Protein AF-A0A957EYG2-F1 (afdb_monomer)

Sequence (199 aa):
VKDREVPAIDDELAKLNGRFETLDELREGIRKDLYEQAEQQAADDLSEAFVDDLLEDATMIYPPAAVELEISEMFNNLKQQVSTSGWDFNDFLRLQGQTEDDVRENFRESADKRLKRRLVMRQMILDEKITVAQEDIDAAVEQRIARFGDNEDIKRGMREYFTRGQGFEMLSGQILSDKINERVRAIVTGAAPDLAELV

Solvent-accessible surface area (backbone atoms only — not comparable to full-atom values): 11357 Å² total; per-residue (Å²): 135,84,80,84,80,75,76,66,98,42,40,70,55,20,40,73,76,70,82,26,77,33,43,65,53,36,51,50,50,51,51,48,56,52,47,54,50,51,53,48,50,53,44,51,54,48,39,50,51,52,52,50,54,50,59,73,73,53,89,80,88,78,63,73,66,61,40,54,52,39,26,50,52,55,51,50,50,51,46,50,54,38,44,75,73,74,40,58,58,69,60,52,30,58,75,71,72,46,51,74,66,56,55,43,57,70,31,45,65,59,21,46,53,52,50,51,51,53,50,52,54,53,50,47,34,60,77,70,63,66,76,82,50,70,67,59,52,51,52,54,47,52,63,58,42,62,75,62,64,88,48,60,70,60,39,51,55,50,48,55,37,47,74,37,71,70,42,23,56,54,49,50,53,48,53,49,52,51,52,49,51,52,49,46,36,24,50,77,70,70,69,48,76,57,77,81,76,75,111

Mean predicted aligned error: 8.44 Å

pLDDT: mean 87.77, std 8.28, range [47.56, 96.31]

Foldseek 3Di:
DDDPDDDDLWQVVQPPVPPGRTSVRVVVVVVVVVVVVVVVVVLVVLLVVVLVVLLVPDDDDDDPVQLVVLLVVVLVVVCVVCVVVVHHVVVVCVVVVHDSVRSSVVCSVVSVVVSSSVVSLVVLCVVLVPADDVVNLVVLLCVVLVVVPPPVVVSVVSNVQCVDDPNVVVSRVVSSVVVSSVQSSCVSVVNHDDSVVVD

Nearest PDB structures (foldseek):
  1zxj-assembly2_B  TM=7.390E-01  e=5.111E-01  Mycoplasmoides pneumoniae

Radius of gyration: 23.56 Å; Cα contacts (8 Å, |Δi|>4): 118; chains: 1; bounding box: 51×57×56 Å

Secondary structure (DSSP, 8-state):
-----PPPSSHHHHGGGSS-SSHHHHHHHHHHHHHHHHHHHHHHHHHHHHHHHHHHH------HHHHHHHHHHHHHHHHHHHHHTT--HHHHHHHHT--HHHHHHHHHHHHHHHHHHHHHHHHHHHHTT----HHHHHHHHHHHHGGGTT-HHHHHHHHHHHHSHHHHHHHHHHHHHHHHHHHHHHHHTT-PPPGGG--

Structure (mmCIF, N/CA/C/O backbone):
data_AF-A0A957EYG2-F1
#
_entry.id   AF-A0A957EYG2-F1
#
loop_
_atom_site.group_PDB
_atom_site.id
_atom_site.type_symbol
_atom_site.label_atom_id
_atom_site.label_alt_id
_atom_site.label_comp_id
_atom_site.label_asym_id
_atom_site.label_entity_id
_atom_site.label_seq_id
_atom_site.pdbx_PDB_ins_code
_atom_site.Cartn_x
_atom_site.Cartn_y
_atom_site.Cartn_z
_atom_site.occupancy
_atom_site.B_iso_or_equiv
_atom_site.auth_seq_id
_atom_site.auth_comp_id
_atom_site.auth_asym_id
_atom_site.auth_atom_id
_atom_site.pdbx_PDB_model_num
ATOM 1 N N . VAL A 1 1 ? -1.116 32.667 -32.632 1.00 48.53 1 VAL A N 1
ATOM 2 C CA . VAL A 1 1 ? -1.466 31.235 -32.516 1.00 48.53 1 VAL A CA 1
ATOM 3 C C . VAL A 1 1 ? -0.227 30.466 -32.940 1.00 48.53 1 VAL A C 1
ATOM 5 O O . VAL A 1 1 ? 0.217 30.687 -34.055 1.00 48.53 1 VAL A O 1
ATOM 8 N N . LYS A 1 2 ? 0.433 29.742 -32.027 1.00 50.25 2 LYS A N 1
ATOM 9 C CA . LYS A 1 2 ? 1.592 28.900 -32.371 1.00 50.25 2 LYS A CA 1
ATOM 10 C C . LYS A 1 2 ? 1.038 27.582 -32.904 1.00 50.25 2 LYS A C 1
ATOM 12 O O . LYS A 1 2 ? 0.366 26.884 -32.148 1.00 50.25 2 LYS A O 1
ATOM 17 N N . ASP A 1 3 ? 1.263 27.307 -34.182 1.00 59.88 3 ASP A N 1
ATOM 18 C CA . ASP A 1 3 ? 0.932 26.020 -34.786 1.00 59.88 3 ASP A CA 1
ATOM 19 C C . ASP A 1 3 ? 1.769 24.917 -34.130 1.00 59.88 3 ASP A C 1
ATOM 21 O O . ASP A 1 3 ? 2.952 25.110 -33.837 1.00 59.88 3 ASP A O 1
ATOM 25 N N . ARG A 1 4 ? 1.142 23.776 -33.835 1.00 57.34 4 ARG A N 1
ATOM 26 C CA . ARG A 1 4 ? 1.851 22.587 -33.354 1.00 57.34 4 ARG A CA 1
ATOM 27 C C . ARG A 1 4 ? 2.463 21.901 -34.573 1.00 57.34 4 ARG A C 1
ATOM 29 O O . ARG A 1 4 ? 1.784 21.121 -35.232 1.00 57.34 4 ARG A O 1
ATOM 36 N N . GLU A 1 5 ? 3.725 22.195 -34.874 1.00 66.50 5 GLU A N 1
ATOM 37 C CA . GLU A 1 5 ? 4.497 21.397 -35.829 1.00 66.50 5 GLU A CA 1
ATOM 38 C C . GLU A 1 5 ? 4.694 19.996 -35.240 1.00 66.50 5 GLU A C 1
ATOM 40 O O . GLU A 1 5 ? 5.373 19.815 -34.229 1.00 66.50 5 GLU A O 1
ATOM 45 N N . VAL A 1 6 ? 4.024 19.011 -35.837 1.00 68.19 6 VAL A N 1
ATOM 46 C CA . VAL A 1 6 ? 4.226 17.598 -35.514 1.00 68.19 6 VAL A CA 1
ATOM 47 C C . VAL A 1 6 ? 5.557 17.191 -36.153 1.00 68.19 6 VAL A C 1
ATOM 49 O O . VAL A 1 6 ? 5.679 17.326 -37.373 1.00 68.19 6 VAL A O 1
ATOM 52 N N . PRO A 1 7 ? 6.554 16.727 -35.377 1.00 69.81 7 PRO A N 1
ATOM 53 C CA . PRO A 1 7 ? 7.816 16.272 -35.944 1.00 69.81 7 PRO A CA 1
ATOM 54 C C . PRO A 1 7 ? 7.580 15.118 -36.924 1.00 69.81 7 PRO A C 1
ATOM 56 O O . PRO A 1 7 ? 6.657 14.317 -36.745 1.00 69.81 7 PRO A O 1
ATOM 59 N N . ALA A 1 8 ? 8.417 15.021 -37.954 1.00 75.44 8 ALA A N 1
ATOM 60 C CA . ALA A 1 8 ? 8.407 13.863 -38.836 1.00 75.44 8 ALA A CA 1
ATOM 61 C C . ALA A 1 8 ? 8.737 12.585 -38.041 1.00 75.44 8 ALA A C 1
ATOM 63 O O . ALA A 1 8 ? 9.468 12.616 -37.054 1.00 75.44 8 ALA A O 1
ATOM 64 N N . ILE A 1 9 ? 8.156 11.454 -38.449 1.00 77.75 9 ILE A N 1
ATOM 65 C CA . ILE A 1 9 ? 8.410 10.150 -37.822 1.00 77.75 9 ILE A CA 1
ATOM 66 C C . ILE A 1 9 ? 9.691 9.575 -38.440 1.00 77.75 9 ILE A C 1
ATOM 68 O O . ILE A 1 9 ? 9.635 8.707 -39.311 1.00 77.75 9 ILE A O 1
ATOM 72 N N . ASP A 1 10 ? 10.831 10.114 -38.021 1.00 80.25 10 ASP A N 1
ATOM 73 C CA . ASP A 1 10 ? 12.179 9.749 -38.460 1.00 80.25 10 ASP A CA 1
ATOM 74 C C . ASP A 1 10 ? 13.155 9.685 -37.266 1.00 80.25 10 ASP A C 1
ATOM 76 O O . ASP A 1 10 ? 12.746 9.774 -36.106 1.00 80.25 10 ASP A O 1
ATOM 80 N N . ASP A 1 11 ? 14.447 9.479 -37.524 1.00 82.38 11 ASP A N 1
ATOM 81 C CA . ASP A 1 11 ? 15.459 9.339 -36.467 1.00 82.38 11 ASP A CA 1
ATOM 82 C C . ASP A 1 11 ? 15.630 10.613 -35.618 1.00 82.38 11 ASP A C 1
ATOM 84 O O . ASP A 1 11 ? 16.082 10.537 -34.474 1.00 82.38 11 ASP A O 1
ATOM 88 N N . GLU A 1 12 ? 15.229 11.788 -36.115 1.00 80.69 12 GLU A N 1
ATOM 89 C CA . GLU A 1 12 ? 15.266 13.025 -35.327 1.00 80.69 12 GLU A CA 1
ATOM 90 C C . GLU A 1 12 ? 14.201 13.013 -34.217 1.00 80.69 12 GLU A C 1
ATOM 92 O O . GLU A 1 12 ? 14.417 13.579 -33.142 1.00 80.69 12 GLU A O 1
ATOM 97 N N . LEU A 1 13 ? 13.092 12.287 -34.415 1.00 80.88 13 LEU A N 1
ATOM 98 C CA . LEU A 1 13 ? 12.098 12.034 -33.367 1.00 80.88 13 LEU A CA 1
ATOM 99 C C . LEU A 1 13 ? 12.651 11.137 -32.248 1.00 80.88 13 LEU A C 1
ATOM 101 O O . LEU A 1 13 ? 12.348 11.366 -31.077 1.00 80.88 13 LEU A O 1
ATOM 105 N N . ALA A 1 14 ? 13.471 10.136 -32.581 1.00 79.38 14 ALA A N 1
ATOM 106 C CA . ALA A 1 14 ? 14.082 9.236 -31.596 1.00 79.38 14 ALA A CA 1
ATOM 107 C C . ALA A 1 14 ? 15.059 9.963 -30.665 1.00 79.38 14 ALA A C 1
ATOM 109 O O . ALA A 1 14 ? 15.047 9.757 -29.446 1.00 79.38 14 ALA A O 1
ATOM 110 N N . LYS A 1 15 ? 15.828 10.897 -31.230 1.00 82.06 15 LYS A N 1
ATOM 111 C CA . LYS A 1 15 ? 16.832 11.689 -30.510 1.00 82.06 15 LYS A CA 1
ATOM 112 C C . LYS A 1 15 ? 16.238 12.764 -29.598 1.00 82.06 15 LYS A C 1
ATOM 114 O O . LYS A 1 15 ? 16.954 13.302 -28.757 1.00 82.06 15 LYS A O 1
ATOM 119 N N . LEU A 1 16 ? 14.942 13.064 -29.712 1.00 79.50 16 LEU A N 1
ATOM 120 C CA . LEU A 1 16 ? 14.288 14.194 -29.038 1.00 79.50 16 LEU A CA 1
ATOM 121 C C . LEU A 1 16 ? 14.350 14.114 -27.500 1.00 79.50 16 LEU A C 1
ATOM 123 O O . LEU A 1 16 ? 14.447 15.140 -26.831 1.00 79.50 16 LEU A O 1
ATOM 127 N N . ASN A 1 17 ? 14.364 12.896 -26.949 1.00 69.88 17 ASN A N 1
ATOM 128 C CA . ASN A 1 17 ? 14.535 12.635 -25.513 1.00 69.88 17 ASN A CA 1
ATOM 129 C C . ASN A 1 17 ? 15.953 12.152 -25.145 1.00 69.88 17 ASN A C 1
ATOM 131 O O . ASN A 1 17 ? 16.195 11.811 -23.990 1.00 69.88 17 ASN A O 1
ATOM 135 N N . GLY A 1 18 ? 16.872 12.056 -26.114 1.00 75.75 18 GLY A N 1
ATOM 136 C CA . GLY A 1 18 ? 18.253 11.593 -25.919 1.00 75.75 18 GLY A CA 1
ATOM 137 C C . GLY A 1 18 ? 18.415 10.130 -25.479 1.00 75.75 18 GLY A C 1
ATOM 138 O O . GLY A 1 18 ? 19.527 9.723 -25.158 1.00 75.75 18 GLY A O 1
ATOM 139 N N . ARG A 1 19 ? 17.327 9.345 -25.433 1.00 81.62 19 ARG A N 1
ATOM 140 C CA . ARG A 1 19 ? 17.316 7.938 -24.983 1.00 81.62 19 ARG A CA 1
ATOM 141 C C . ARG A 1 19 ? 17.582 6.938 -26.117 1.00 81.62 19 ARG A C 1
ATOM 143 O O . ARG A 1 19 ? 18.001 5.825 -25.826 1.00 81.62 19 ARG A O 1
ATOM 150 N N . PHE A 1 20 ? 17.330 7.324 -27.370 1.00 86.56 20 PHE A N 1
ATOM 151 C CA . PHE A 1 20 ? 17.428 6.459 -28.551 1.00 86.56 20 PHE A CA 1
ATOM 152 C C . PHE A 1 20 ? 18.067 7.220 -29.719 1.00 86.56 20 PHE A C 1
ATOM 154 O O . PHE A 1 20 ? 17.864 8.429 -29.853 1.00 86.56 20 PHE A O 1
ATOM 161 N N . GLU A 1 21 ? 18.833 6.526 -30.559 1.00 83.56 21 GLU A N 1
ATOM 162 C CA . GLU A 1 21 ? 19.538 7.114 -31.704 1.00 83.56 21 GLU A CA 1
ATOM 163 C C . GLU A 1 21 ? 18.759 6.959 -33.015 1.00 83.56 21 GLU A C 1
ATOM 165 O O . GLU A 1 21 ? 18.896 7.800 -33.909 1.00 83.56 21 GLU A O 1
ATOM 170 N N . THR A 1 22 ? 17.923 5.919 -33.118 1.00 88.94 22 THR A N 1
ATOM 171 C CA . THR A 1 22 ? 17.141 5.598 -34.323 1.00 88.94 22 THR A CA 1
ATOM 172 C C . THR A 1 22 ? 15.655 5.412 -34.032 1.00 88.94 22 THR A C 1
ATOM 174 O O . THR A 1 22 ? 15.239 5.076 -32.920 1.00 88.94 22 THR A O 1
ATOM 177 N N . LEU A 1 23 ? 14.822 5.601 -35.055 1.00 85.75 23 LEU A N 1
ATOM 178 C CA . LEU A 1 23 ? 13.381 5.381 -34.968 1.00 85.75 23 LEU A CA 1
ATOM 179 C C . LEU A 1 23 ? 13.031 3.931 -34.608 1.00 85.75 23 LEU A C 1
ATOM 181 O O . LEU A 1 23 ? 12.028 3.690 -33.933 1.00 85.75 23 LEU A O 1
ATOM 185 N N . ASP A 1 24 ? 13.838 2.968 -35.046 1.00 87.62 24 ASP A N 1
ATOM 186 C CA . ASP A 1 24 ? 13.621 1.560 -34.727 1.00 87.62 24 ASP A CA 1
ATOM 187 C C . ASP A 1 24 ? 13.940 1.260 -33.258 1.00 87.62 24 ASP A C 1
ATOM 189 O O . ASP A 1 24 ? 13.126 0.616 -32.597 1.00 87.62 24 ASP A O 1
ATOM 193 N N . GLU A 1 25 ? 15.011 1.831 -32.699 1.00 87.19 25 GLU A N 1
ATOM 194 C CA . GLU A 1 25 ? 15.281 1.776 -31.253 1.00 87.19 25 GLU A CA 1
ATOM 195 C C . GLU A 1 25 ? 14.164 2.434 -30.436 1.00 87.19 25 GLU A C 1
ATOM 197 O O . GLU A 1 25 ? 13.727 1.880 -29.428 1.00 87.19 25 GLU A O 1
ATOM 202 N N . LEU A 1 26 ? 13.645 3.584 -30.887 1.00 86.88 26 LEU A N 1
ATOM 203 C CA . LEU A 1 26 ? 12.498 4.230 -30.246 1.00 86.88 26 LEU A CA 1
ATOM 204 C C . LEU A 1 26 ? 11.264 3.315 -30.272 1.00 86.88 26 LEU A C 1
ATOM 206 O O . LEU A 1 26 ? 10.563 3.193 -29.268 1.00 86.88 26 LEU A O 1
ATOM 210 N N . ARG A 1 27 ? 10.982 2.659 -31.403 1.00 87.50 27 ARG A N 1
ATOM 211 C CA . ARG A 1 27 ? 9.853 1.722 -31.529 1.00 87.50 27 ARG A CA 1
ATOM 212 C C . ARG A 1 27 ? 10.022 0.496 -30.647 1.00 87.50 27 ARG A C 1
ATOM 214 O O . ARG A 1 27 ? 9.043 0.058 -30.047 1.00 87.50 27 ARG A O 1
ATOM 221 N N . GLU A 1 28 ? 11.220 -0.074 -30.584 1.00 91.75 28 GLU A N 1
ATOM 222 C CA . GLU A 1 28 ? 11.519 -1.202 -29.702 1.00 91.75 28 GLU A CA 1
ATOM 223 C C . GLU A 1 28 ? 11.417 -0.803 -28.232 1.00 91.75 28 GLU A C 1
ATOM 225 O O . GLU A 1 28 ? 10.794 -1.529 -27.460 1.00 91.75 28 GLU A O 1
ATOM 230 N N . GLY A 1 29 ? 11.925 0.375 -27.867 1.00 89.56 29 GLY A N 1
ATOM 231 C CA . GLY A 1 29 ? 11.791 0.945 -26.531 1.00 89.56 29 GLY A CA 1
ATOM 232 C C . GLY A 1 29 ? 10.333 1.137 -26.127 1.00 89.56 29 GLY A C 1
ATOM 233 O O . GLY A 1 29 ? 9.920 0.636 -25.089 1.00 89.56 29 GLY A O 1
ATOM 234 N N . ILE A 1 30 ? 9.519 1.770 -26.980 1.00 89.81 30 ILE A N 1
ATOM 235 C CA . ILE A 1 30 ? 8.077 1.930 -26.731 1.00 89.81 30 ILE A CA 1
ATOM 236 C C . ILE A 1 30 ? 7.386 0.568 -26.635 1.00 89.81 30 ILE A C 1
ATOM 238 O O . ILE A 1 30 ? 6.556 0.366 -25.755 1.00 89.81 30 ILE A O 1
ATOM 242 N N . ARG A 1 31 ? 7.708 -0.380 -27.524 1.00 93.25 31 ARG A N 1
ATOM 243 C CA . ARG A 1 31 ? 7.125 -1.728 -27.482 1.00 93.25 31 ARG A CA 1
ATOM 244 C C . ARG A 1 31 ? 7.462 -2.434 -26.173 1.00 93.25 31 ARG A C 1
ATOM 246 O O . ARG A 1 31 ? 6.581 -3.065 -25.601 1.00 93.25 31 ARG A O 1
ATOM 253 N N . LYS A 1 32 ? 8.711 -2.330 -25.720 1.00 94.25 32 LYS A N 1
ATOM 254 C CA . LYS A 1 32 ? 9.167 -2.892 -24.451 1.00 94.25 32 LYS A CA 1
ATOM 255 C C . LYS A 1 32 ? 8.450 -2.233 -23.273 1.00 94.25 32 LYS A C 1
ATOM 257 O O . LYS A 1 32 ? 7.863 -2.951 -22.477 1.00 94.25 32 LYS A O 1
ATOM 262 N N . ASP A 1 33 ? 8.414 -0.902 -23.224 1.00 91.31 33 ASP A N 1
ATOM 263 C CA . ASP A 1 33 ? 7.742 -0.149 -22.160 1.00 91.31 33 ASP A CA 1
ATOM 264 C C . ASP A 1 33 ? 6.235 -0.510 -22.102 1.00 91.31 33 ASP A C 1
ATOM 266 O O . ASP A 1 33 ? 5.687 -0.729 -21.024 1.00 91.31 33 ASP A O 1
ATOM 270 N N . LEU A 1 34 ? 5.559 -0.649 -23.254 1.00 94.62 34 LEU A N 1
ATOM 271 C CA . LEU A 1 34 ? 4.154 -1.086 -23.326 1.00 94.62 34 LEU A CA 1
ATOM 272 C C . LEU A 1 34 ? 3.955 -2.542 -22.895 1.00 94.62 34 LEU A C 1
ATOM 274 O O . LEU A 1 34 ? 2.948 -2.857 -22.264 1.00 94.62 34 LEU A O 1
ATOM 278 N N . TYR A 1 35 ? 4.882 -3.432 -23.254 1.00 94.06 35 TYR A N 1
ATOM 279 C CA . TYR A 1 35 ? 4.826 -4.832 -22.846 1.00 94.06 35 TYR A CA 1
ATOM 280 C C . TYR A 1 35 ? 4.997 -4.966 -21.330 1.00 94.06 35 TYR A C 1
ATOM 282 O O . TYR A 1 35 ? 4.182 -5.621 -20.691 1.00 94.06 35 TYR A O 1
ATOM 290 N N . GLU A 1 36 ? 5.995 -4.293 -20.750 1.00 91.81 36 GLU A N 1
ATOM 291 C CA . GLU A 1 36 ? 6.232 -4.278 -19.300 1.00 91.81 36 GLU A CA 1
ATOM 292 C C . GLU A 1 36 ? 5.032 -3.691 -18.543 1.00 91.81 36 GLU A C 1
ATOM 294 O O . GLU A 1 36 ? 4.615 -4.239 -17.525 1.00 91.81 36 GLU A O 1
ATOM 299 N N . GLN A 1 37 ? 4.413 -2.624 -19.064 1.00 92.31 37 GLN A N 1
ATOM 300 C CA . GLN A 1 37 ? 3.179 -2.072 -18.493 1.00 92.31 37 GLN A CA 1
ATOM 301 C C . GLN A 1 37 ? 2.014 -3.064 -18.548 1.00 92.31 37 GLN A C 1
ATOM 303 O O . GLN A 1 37 ? 1.295 -3.214 -17.562 1.00 92.31 37 GLN A O 1
ATOM 308 N N . ALA A 1 38 ? 1.818 -3.741 -19.682 1.00 92.56 38 ALA A N 1
ATOM 309 C CA . ALA A 1 38 ? 0.743 -4.716 -19.838 1.00 92.56 38 ALA A CA 1
ATOM 310 C C . ALA A 1 38 ? 0.945 -5.945 -18.938 1.00 92.56 38 ALA A C 1
ATOM 312 O O . ALA A 1 38 ? -0.013 -6.432 -18.344 1.00 92.56 38 ALA A O 1
ATOM 313 N N . GLU A 1 39 ? 2.182 -6.427 -18.813 1.00 89.06 39 GLU A N 1
ATOM 314 C CA . GLU A 1 39 ? 2.538 -7.538 -17.929 1.00 89.06 39 GLU A CA 1
ATOM 315 C C . GLU A 1 39 ? 2.349 -7.168 -16.455 1.00 89.06 39 GLU A C 1
ATOM 317 O O . GLU A 1 39 ? 1.791 -7.957 -15.690 1.00 89.06 39 GLU A O 1
ATOM 322 N N . GLN A 1 40 ? 2.759 -5.961 -16.054 1.00 87.00 40 GLN A N 1
ATOM 323 C CA . GLN A 1 40 ? 2.538 -5.475 -14.696 1.00 87.00 40 GLN A CA 1
ATOM 324 C C . GLN A 1 40 ? 1.042 -5.357 -14.388 1.00 87.00 40 GLN A C 1
ATOM 326 O O . GLN A 1 40 ? 0.599 -5.896 -13.380 1.00 87.00 40 GLN A O 1
ATOM 331 N N . GLN A 1 41 ? 0.260 -4.748 -15.285 1.00 89.81 41 GLN A N 1
ATOM 332 C CA . GLN A 1 41 ? -1.186 -4.612 -15.102 1.00 89.81 41 GLN A CA 1
ATOM 333 C C . GLN A 1 41 ? -1.876 -5.975 -14.994 1.00 89.81 41 GLN A C 1
ATOM 335 O O . GLN A 1 41 ? -2.681 -6.181 -14.094 1.00 89.81 41 GLN A O 1
ATOM 340 N N . ALA A 1 42 ? -1.536 -6.926 -15.868 1.00 89.50 42 ALA A N 1
ATOM 341 C CA . ALA A 1 42 ? -2.112 -8.267 -15.814 1.00 89.50 42 ALA A CA 1
ATOM 342 C C . ALA A 1 42 ? -1.763 -8.991 -14.505 1.00 89.50 42 ALA A C 1
ATOM 344 O O . ALA A 1 42 ? -2.599 -9.693 -13.942 1.00 89.50 42 ALA A O 1
ATOM 345 N N . ALA A 1 43 ? -0.536 -8.821 -14.008 1.00 85.75 43 ALA A N 1
ATOM 346 C CA . ALA A 1 43 ? -0.125 -9.402 -12.738 1.00 85.75 43 ALA A CA 1
ATOM 347 C C . ALA A 1 43 ? -0.837 -8.751 -11.539 1.00 85.75 43 ALA A C 1
ATOM 349 O O . ALA A 1 43 ? -1.187 -9.457 -10.592 1.00 85.75 43 ALA A O 1
ATOM 350 N N . ASP A 1 44 ? -1.070 -7.440 -11.585 1.00 87.56 44 ASP A N 1
ATOM 351 C CA . ASP A 1 44 ? -1.814 -6.709 -10.556 1.00 87.56 44 ASP A CA 1
ATOM 352 C C . ASP A 1 44 ? -3.292 -7.131 -10.548 1.00 87.56 44 ASP A C 1
ATOM 354 O O . ASP A 1 44 ? -3.827 -7.447 -9.487 1.00 87.56 44 ASP A O 1
ATOM 358 N N . ASP A 1 45 ? -3.920 -7.252 -11.723 1.00 90.94 45 ASP A N 1
ATOM 359 C CA . ASP A 1 45 ? -5.305 -7.719 -11.868 1.00 90.94 45 ASP A CA 1
ATOM 360 C C . ASP A 1 45 ? -5.475 -9.156 -11.340 1.00 90.94 45 ASP A C 1
ATOM 362 O O . ASP A 1 45 ? -6.439 -9.458 -10.636 1.00 90.94 45 ASP A O 1
ATOM 366 N N . LEU A 1 46 ? -4.520 -10.046 -11.639 1.00 90.44 46 LEU A N 1
ATOM 367 C CA . LEU A 1 46 ? -4.510 -11.414 -11.109 1.00 90.44 46 LEU A CA 1
ATOM 368 C C . LEU A 1 46 ? -4.299 -11.449 -9.593 1.00 90.44 46 LEU A C 1
ATOM 370 O O . LEU A 1 46 ? -4.909 -12.268 -8.910 1.00 90.44 46 LEU A O 1
ATOM 374 N N . SER A 1 47 ? -3.438 -10.578 -9.067 1.00 88.50 47 SER A N 1
ATOM 375 C CA . SER A 1 47 ? -3.181 -10.486 -7.627 1.00 88.50 47 SER A CA 1
ATOM 376 C C . SER A 1 47 ? -4.416 -9.986 -6.878 1.00 88.50 47 SER A C 1
ATOM 378 O O . SER A 1 47 ? -4.732 -10.507 -5.812 1.00 88.50 47 SER A O 1
ATOM 380 N N . GLU A 1 48 ? -5.135 -9.014 -7.443 1.00 90.00 48 GLU A N 1
ATOM 381 C CA . GLU A 1 48 ? -6.397 -8.521 -6.888 1.00 90.00 48 GLU A CA 1
ATOM 382 C C . GLU A 1 48 ? -7.466 -9.617 -6.893 1.00 90.00 48 GLU A C 1
ATOM 384 O O . GLU A 1 48 ? -8.043 -9.898 -5.845 1.00 90.00 48 GLU A O 1
ATOM 389 N N . ALA A 1 49 ? -7.655 -10.302 -8.027 1.00 91.62 49 ALA A N 1
ATOM 390 C CA . ALA A 1 49 ? -8.604 -11.410 -8.135 1.00 91.62 49 ALA A CA 1
ATOM 391 C C . ALA A 1 49 ? -8.297 -12.533 -7.132 1.00 91.62 49 ALA A C 1
ATOM 393 O O . ALA A 1 49 ? -9.199 -13.041 -6.477 1.00 91.62 49 ALA A O 1
ATOM 394 N N . PHE A 1 50 ? -7.020 -12.876 -6.946 1.00 90.88 50 PHE A N 1
ATOM 395 C CA . PHE A 1 50 ? -6.610 -13.866 -5.952 1.00 90.88 50 PHE A CA 1
ATOM 396 C C . PHE A 1 50 ? -6.953 -13.440 -4.519 1.00 90.88 50 PHE A C 1
ATOM 398 O O . PHE A 1 50 ? -7.412 -14.256 -3.721 1.00 90.88 50 PHE A O 1
ATOM 405 N N . VAL A 1 51 ? -6.734 -12.169 -4.169 1.00 89.00 51 VAL A N 1
ATOM 406 C CA . VAL A 1 51 ? -7.092 -11.656 -2.840 1.00 89.00 51 VAL A CA 1
ATOM 407 C C . VAL A 1 51 ? -8.609 -11.646 -2.649 1.00 89.00 51 VAL A C 1
ATOM 409 O O . VAL A 1 51 ? -9.071 -11.977 -1.558 1.00 89.00 51 VAL A O 1
ATOM 412 N N . ASP A 1 52 ? -9.377 -11.304 -3.681 1.00 90.88 52 ASP A N 1
ATOM 413 C CA . ASP A 1 52 ? -10.839 -11.348 -3.642 1.00 90.88 52 ASP A CA 1
ATOM 414 C C . ASP A 1 52 ? -11.364 -12.783 -3.472 1.00 90.88 52 ASP A C 1
ATOM 416 O O . ASP A 1 52 ? -12.200 -13.019 -2.599 1.00 90.88 52 ASP A O 1
ATOM 420 N N . ASP A 1 53 ? -10.805 -13.761 -4.188 1.00 91.00 53 ASP A N 1
ATOM 421 C CA . ASP A 1 53 ? -11.145 -15.179 -4.012 1.00 91.00 53 ASP A CA 1
ATOM 422 C C . ASP A 1 53 ? -10.846 -15.648 -2.572 1.00 91.00 53 ASP A C 1
ATOM 424 O O . ASP A 1 53 ? -11.675 -16.291 -1.921 1.00 91.00 53 ASP A O 1
ATOM 428 N N . LEU A 1 54 ? -9.693 -15.254 -2.010 1.00 88.88 54 LEU A N 1
ATOM 429 C CA . LEU A 1 54 ? -9.364 -15.542 -0.609 1.00 88.88 54 LEU A CA 1
ATOM 430 C C . LEU A 1 54 ? -10.368 -14.919 0.369 1.00 88.88 54 LEU A C 1
ATOM 432 O O . LEU A 1 54 ? -10.639 -15.495 1.423 1.00 88.88 54 LEU A O 1
ATOM 436 N N . LEU A 1 55 ? -10.895 -13.733 0.063 1.00 89.69 55 LEU A N 1
ATOM 437 C CA . LEU A 1 55 ? -11.898 -13.066 0.889 1.00 89.69 55 LEU A CA 1
ATOM 438 C C . LEU A 1 55 ? -13.242 -13.796 0.882 1.00 89.69 55 LEU A C 1
ATOM 440 O O . LEU A 1 55 ? -13.921 -13.791 1.913 1.00 89.69 55 LEU A O 1
ATOM 444 N N . GLU A 1 56 ? -13.626 -14.394 -0.247 1.00 88.69 56 GLU A N 1
ATOM 445 C CA . GLU A 1 56 ? -14.862 -15.172 -0.378 1.00 88.69 56 GLU A CA 1
ATOM 446 C C . GLU A 1 56 ? -14.790 -16.499 0.389 1.00 88.69 56 GLU A C 1
ATOM 448 O O . GLU A 1 56 ? -15.747 -16.867 1.077 1.00 88.69 56 GLU A O 1
ATOM 453 N N . ASP A 1 57 ? -13.641 -17.175 0.341 1.00 86.88 57 ASP A N 1
ATOM 454 C CA . ASP A 1 57 ? -13.435 -18.466 1.006 1.00 86.88 57 ASP A CA 1
ATOM 455 C C . ASP A 1 57 ? -13.123 -18.340 2.510 1.00 86.88 57 ASP A C 1
ATOM 457 O O . ASP A 1 57 ? -13.354 -19.267 3.300 1.00 86.88 57 ASP A O 1
ATOM 461 N N . ALA A 1 58 ? -12.590 -17.197 2.948 1.00 87.00 58 ALA A N 1
ATOM 462 C CA . ALA A 1 58 ? -12.155 -17.015 4.325 1.00 87.00 58 ALA A CA 1
ATOM 463 C C . ALA A 1 58 ? -13.326 -16.843 5.307 1.00 87.00 58 ALA A C 1
ATOM 465 O O . ALA A 1 58 ? -14.099 -15.885 5.276 1.00 87.00 58 ALA A O 1
ATOM 466 N N . THR A 1 59 ? -13.380 -17.723 6.310 1.00 85.44 59 THR A N 1
ATOM 467 C CA . THR A 1 59 ? -14.272 -17.552 7.464 1.00 85.44 59 THR A CA 1
ATOM 468 C C . THR A 1 59 ? -13.605 -16.675 8.521 1.00 85.44 59 THR A C 1
ATOM 470 O O . THR A 1 59 ? -12.641 -17.088 9.165 1.00 85.44 59 THR A O 1
ATOM 473 N N . MET A 1 60 ? -14.136 -15.471 8.741 1.00 87.19 60 MET A N 1
ATOM 474 C CA . MET A 1 60 ? -13.580 -14.505 9.695 1.00 87.19 60 MET A CA 1
ATOM 475 C C . MET A 1 60 ? -14.545 -14.206 10.838 1.00 87.19 60 MET A C 1
ATOM 477 O O . MET A 1 60 ? -15.739 -14.000 10.629 1.00 87.19 60 MET A O 1
ATOM 481 N N . ILE A 1 61 ? -14.006 -14.127 12.056 1.00 87.38 61 ILE A N 1
ATOM 482 C CA . ILE A 1 61 ? -14.743 -13.702 13.248 1.00 87.38 61 ILE A CA 1
ATOM 483 C C . ILE A 1 61 ? -13.993 -12.528 13.866 1.00 87.38 61 ILE A C 1
ATOM 485 O O . ILE A 1 61 ? -12.860 -12.671 14.324 1.00 87.38 61 ILE A O 1
ATOM 489 N N . TYR A 1 62 ? -14.635 -11.366 13.902 1.00 89.50 62 TYR A N 1
ATOM 490 C CA . TYR A 1 62 ? -14.107 -10.164 14.540 1.00 89.50 62 TYR A CA 1
ATOM 491 C C . TYR A 1 62 ? -15.230 -9.398 15.246 1.00 89.50 62 TYR A C 1
ATOM 493 O O . TYR A 1 62 ? -16.396 -9.490 14.855 1.00 89.50 62 TYR A O 1
ATOM 501 N N . PRO A 1 63 ? -14.914 -8.656 16.322 1.00 92.88 63 PRO A N 1
ATOM 502 C CA . PRO A 1 63 ? -15.914 -7.872 17.031 1.00 92.88 63 PRO A CA 1
ATOM 503 C C . PRO A 1 63 ? -16.420 -6.715 16.151 1.00 92.88 63 PRO A C 1
ATOM 505 O O . PRO A 1 63 ? -15.616 -6.117 15.436 1.00 92.88 63 PRO A O 1
ATOM 508 N N . PRO A 1 64 ? -17.698 -6.301 16.266 1.00 89.38 64 PRO A N 1
ATOM 509 C CA . PRO A 1 64 ? -18.226 -5.141 15.535 1.00 89.38 64 PRO A CA 1
ATOM 510 C C . PRO A 1 64 ? -17.418 -3.856 15.760 1.00 89.38 64 PRO A C 1
ATOM 512 O O . PRO A 1 64 ? -17.265 -3.045 14.853 1.00 89.38 64 PRO A O 1
ATOM 515 N N . ALA A 1 65 ? -16.819 -3.709 16.947 1.00 94.31 65 ALA A N 1
ATOM 516 C CA . ALA A 1 65 ? -15.928 -2.597 17.270 1.00 94.31 65 ALA A CA 1
ATOM 517 C C . ALA A 1 65 ? -14.724 -2.479 16.314 1.00 94.31 65 ALA A C 1
ATOM 519 O O . ALA A 1 65 ? -14.218 -1.380 16.119 1.00 94.31 65 ALA A O 1
ATOM 520 N N . ALA A 1 66 ? -14.275 -3.578 15.696 1.00 94.06 66 ALA A N 1
ATOM 521 C CA . ALA A 1 66 ? -13.198 -3.539 14.708 1.00 94.06 66 ALA A CA 1
ATOM 522 C C . ALA A 1 66 ? -13.614 -2.798 13.427 1.00 94.06 66 ALA A C 1
ATOM 524 O O . ALA A 1 66 ? -12.800 -2.080 12.854 1.00 94.06 66 ALA A O 1
ATOM 525 N N . VAL A 1 67 ? -14.878 -2.925 13.008 1.00 94.12 67 VAL A N 1
ATOM 526 C CA . VAL A 1 67 ? -15.417 -2.190 11.852 1.00 94.12 67 VAL A CA 1
ATOM 527 C C . VAL A 1 67 ? -15.565 -0.707 12.194 1.00 94.12 67 VAL A C 1
ATOM 529 O O . VAL A 1 67 ? -15.198 0.147 11.399 1.00 94.12 67 VAL A O 1
ATOM 532 N N . GLU A 1 68 ? -16.023 -0.381 13.403 1.00 94.50 68 GLU A N 1
ATOM 533 C CA . GLU A 1 68 ? -16.170 1.014 13.849 1.00 94.50 68 GLU A CA 1
ATOM 534 C C . GLU A 1 68 ? -14.822 1.751 13.958 1.00 94.50 68 GLU A C 1
ATOM 536 O O . GLU A 1 68 ? -14.727 2.941 13.642 1.00 94.50 68 GLU A O 1
ATOM 541 N N . LEU A 1 69 ? -13.756 1.045 14.357 1.00 95.06 69 LEU A N 1
ATOM 542 C CA . LEU A 1 69 ? -12.390 1.575 14.305 1.00 95.06 69 LEU A CA 1
ATOM 543 C C . LEU A 1 69 ? -11.982 1.903 12.866 1.00 95.06 69 LEU A C 1
ATOM 545 O O . LEU A 1 69 ? -11.476 2.992 12.605 1.00 95.06 69 LEU A O 1
ATOM 549 N N . GLU A 1 70 ? -12.273 1.003 11.931 1.00 94.50 70 GLU A N 1
ATOM 550 C CA . GLU A 1 70 ? -11.959 1.189 10.517 1.00 94.50 70 GLU A CA 1
ATOM 551 C C . GLU A 1 70 ? -12.723 2.372 9.901 1.00 94.50 70 GLU A C 1
ATOM 553 O O . GLU A 1 70 ? -12.130 3.217 9.231 1.00 94.50 70 GLU A O 1
ATOM 558 N N . ILE A 1 71 ? -14.020 2.496 10.201 1.00 96.31 71 ILE A N 1
ATOM 559 C CA . ILE A 1 71 ? -14.846 3.647 9.804 1.00 96.31 71 ILE A CA 1
ATOM 560 C C . ILE A 1 71 ? -14.250 4.940 10.366 1.00 96.31 71 ILE A C 1
ATOM 562 O O . ILE A 1 71 ? -14.165 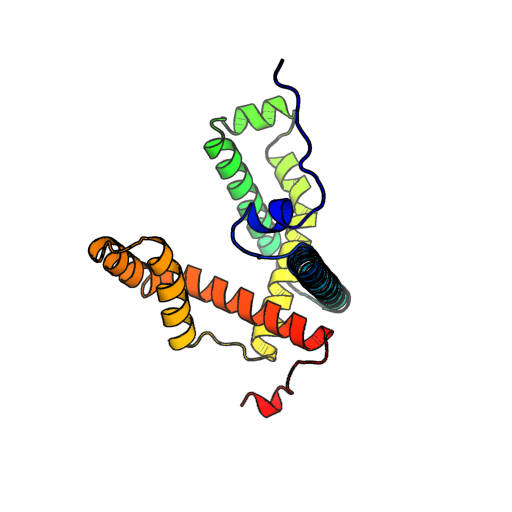5.947 9.663 1.00 96.31 71 ILE A O 1
ATOM 566 N N . SER A 1 72 ? -13.813 4.923 11.627 1.00 95.50 72 SER A N 1
ATOM 567 C CA . SER A 1 72 ? -13.221 6.092 12.280 1.00 95.50 72 SER A CA 1
ATOM 568 C C . SER A 1 72 ? -11.910 6.517 11.619 1.00 95.50 72 SER A C 1
ATOM 570 O O . SER A 1 72 ? -11.691 7.711 11.415 1.00 95.50 72 SER A O 1
ATOM 572 N N . GLU A 1 73 ? -11.054 5.568 11.239 1.00 94.62 73 GLU A N 1
ATOM 573 C CA . GLU A 1 73 ? -9.837 5.849 10.471 1.00 94.62 73 GLU A CA 1
ATOM 574 C C . GLU A 1 73 ? -10.161 6.464 9.107 1.00 94.62 73 GLU A C 1
ATOM 576 O O . GLU A 1 73 ? -9.618 7.513 8.759 1.00 94.62 73 GLU A O 1
ATOM 581 N N . MET A 1 74 ? -11.080 5.857 8.352 1.00 94.88 74 MET A N 1
ATOM 582 C CA . MET A 1 74 ? -11.488 6.350 7.032 1.00 94.88 74 MET A CA 1
ATOM 583 C C . MET A 1 74 ? -12.095 7.755 7.110 1.00 94.88 74 MET A C 1
ATOM 585 O O . MET A 1 74 ? -11.756 8.634 6.316 1.00 94.88 74 MET A O 1
ATOM 589 N N . PHE A 1 75 ? -12.927 8.000 8.120 1.00 95.25 75 PHE A N 1
ATOM 590 C CA . PHE A 1 75 ? -13.511 9.307 8.390 1.00 95.25 75 PHE A CA 1
ATOM 591 C C . PHE A 1 75 ? -12.456 10.359 8.749 1.00 95.25 75 PHE A C 1
ATOM 593 O O . PHE A 1 75 ? -12.476 11.471 8.219 1.00 95.25 75 PHE A O 1
ATOM 600 N N . ASN A 1 76 ? -11.499 10.014 9.613 1.00 95.00 76 ASN A N 1
ATOM 601 C CA . ASN A 1 76 ? -10.409 10.918 9.974 1.00 95.00 76 ASN A CA 1
ATOM 602 C C . ASN A 1 76 ? -9.516 11.241 8.769 1.00 95.00 76 ASN A C 1
ATOM 604 O O . ASN A 1 76 ? -9.117 12.396 8.611 1.00 95.00 76 ASN A O 1
ATOM 608 N N . ASN A 1 77 ? -9.258 10.265 7.897 1.00 94.19 77 ASN A N 1
ATOM 609 C CA . ASN A 1 77 ? -8.511 10.474 6.657 1.00 94.19 77 ASN A CA 1
ATOM 610 C C . ASN A 1 77 ? -9.241 11.440 5.716 1.00 94.19 77 ASN A C 1
ATOM 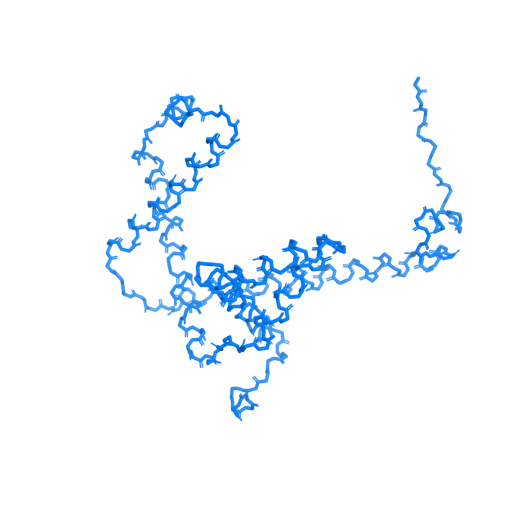612 O O . ASN A 1 77 ? -8.627 12.387 5.223 1.00 94.19 77 ASN A O 1
ATOM 616 N N . LEU A 1 78 ? -10.556 11.268 5.527 1.00 94.19 78 LEU A N 1
ATOM 617 C CA . LEU A 1 78 ? -11.369 12.206 4.747 1.00 94.19 78 LEU A CA 1
ATOM 618 C C . LEU A 1 78 ? -11.293 13.619 5.339 1.00 94.19 78 LEU A C 1
ATOM 620 O O . LEU A 1 78 ? -11.048 14.590 4.625 1.00 94.19 78 LEU A O 1
ATOM 624 N N . LYS A 1 79 ? -11.457 13.740 6.659 1.00 93.94 79 LYS A N 1
ATOM 625 C CA . LYS A 1 79 ? -11.386 15.027 7.354 1.00 93.94 79 LYS A CA 1
ATOM 626 C C . LYS A 1 79 ? -10.037 15.715 7.142 1.00 93.94 79 LYS A C 1
ATOM 628 O O . LYS A 1 79 ? -10.008 16.905 6.827 1.00 93.94 79 LYS A O 1
ATOM 633 N N . GLN A 1 80 ? -8.935 14.975 7.273 1.00 94.56 80 GLN A N 1
ATOM 634 C CA . GLN A 1 80 ? -7.594 15.493 7.004 1.00 94.56 80 GLN A CA 1
ATOM 635 C C . GLN A 1 80 ? -7.449 15.952 5.552 1.00 94.56 80 GLN A C 1
ATOM 637 O O . GLN A 1 80 ? -6.991 17.067 5.323 1.00 94.56 80 GLN A O 1
ATOM 642 N N . GLN A 1 81 ? -7.903 15.157 4.581 1.00 93.69 81 GLN A N 1
ATOM 643 C CA . GLN A 1 81 ? -7.832 15.499 3.159 1.00 93.69 81 GLN A CA 1
ATOM 644 C C . GLN A 1 81 ? -8.591 16.797 2.828 1.00 93.69 81 GLN A C 1
ATOM 646 O O . GLN A 1 81 ? -8.084 17.654 2.095 1.00 93.69 81 GLN A O 1
ATOM 651 N N . VAL A 1 82 ? -9.785 16.972 3.400 1.00 93.88 82 VAL A N 1
ATOM 652 C CA . VAL A 1 82 ? -10.592 18.195 3.254 1.00 93.88 82 VAL A CA 1
ATOM 653 C C . VAL A 1 82 ? -9.872 19.396 3.872 1.00 93.88 82 VAL A C 1
ATOM 655 O O . VAL A 1 82 ? -9.737 20.435 3.223 1.00 93.88 82 VAL A O 1
ATOM 658 N N . SER A 1 83 ? -9.328 19.238 5.083 1.00 93.19 83 SER A N 1
ATOM 659 C CA . SER A 1 83 ? -8.559 20.295 5.755 1.00 93.19 83 SER A CA 1
ATOM 660 C C . SER A 1 83 ? -7.299 20.690 4.979 1.00 93.19 83 SER A C 1
ATOM 662 O O . SER A 1 83 ? -7.025 21.878 4.823 1.00 93.19 83 SER A O 1
ATOM 664 N N . THR A 1 84 ? -6.554 19.727 4.428 1.00 94.06 84 THR A N 1
ATOM 665 C CA . THR A 1 84 ? -5.380 19.992 3.578 1.00 94.06 84 THR A CA 1
ATOM 666 C C . THR A 1 84 ? -5.751 20.736 2.295 1.00 94.06 84 THR A C 1
ATOM 668 O O . THR A 1 84 ? -4.956 21.526 1.793 1.00 94.06 84 THR A O 1
ATOM 671 N N . SER A 1 85 ? -6.974 20.548 1.796 1.00 92.50 85 SER A N 1
ATOM 672 C CA . SER A 1 85 ? -7.504 21.289 0.645 1.00 92.50 85 SER A CA 1
ATOM 673 C C . SER A 1 85 ? -7.936 22.724 0.993 1.00 92.50 85 SER A C 1
ATOM 675 O O . SER A 1 85 ? -8.371 23.460 0.110 1.00 92.50 85 SER A O 1
ATOM 677 N N . GLY A 1 86 ? -7.823 23.136 2.263 1.00 92.50 86 GLY A N 1
ATOM 678 C CA . GLY A 1 86 ? -8.162 24.476 2.747 1.00 92.50 86 GLY A CA 1
ATOM 679 C C . GLY A 1 86 ? -9.629 24.669 3.140 1.00 92.50 86 GLY A C 1
ATOM 680 O O . GLY A 1 86 ? -10.051 25.807 3.336 1.00 92.50 86 GLY A O 1
ATOM 681 N N . TRP A 1 87 ? -10.408 23.590 3.246 1.00 92.69 87 TRP A N 1
ATOM 682 C CA . TRP A 1 87 ? -11.831 23.639 3.587 1.00 92.69 87 TRP A CA 1
ATOM 683 C C . TRP A 1 87 ? -12.070 23.235 5.044 1.00 92.69 87 TRP A C 1
ATOM 685 O O . TRP A 1 87 ? -11.421 22.322 5.559 1.00 92.69 87 TRP A O 1
ATOM 695 N N . ASP A 1 88 ? -13.043 23.875 5.699 1.00 93.25 88 ASP A N 1
ATOM 696 C CA . ASP A 1 88 ? -13.579 23.359 6.960 1.00 93.25 88 ASP A CA 1
ATOM 697 C C . ASP A 1 88 ? -14.466 22.141 6.683 1.00 93.25 88 ASP A C 1
ATOM 699 O O . ASP A 1 88 ? -15.291 22.134 5.765 1.00 93.25 88 ASP A O 1
ATOM 703 N N . PHE A 1 89 ? -14.300 21.097 7.490 1.00 92.75 89 PHE A N 1
ATOM 704 C CA . PHE A 1 89 ? -15.009 19.841 7.281 1.00 92.75 89 PHE A CA 1
ATOM 705 C C . PHE A 1 89 ? -16.525 19.969 7.489 1.00 92.75 89 PHE A C 1
ATOM 707 O O . PHE A 1 89 ? -17.294 19.329 6.775 1.00 92.75 89 PHE A O 1
ATOM 714 N N . ASN A 1 90 ? -16.985 20.821 8.410 1.00 91.81 90 ASN A N 1
ATOM 715 C CA . ASN A 1 90 ? -18.421 21.003 8.626 1.00 91.81 90 ASN A CA 1
ATOM 716 C C . ASN A 1 90 ? -19.073 21.726 7.445 1.00 91.81 90 ASN A C 1
ATOM 718 O O . ASN A 1 90 ? -20.205 21.413 7.077 1.00 91.81 90 ASN A O 1
ATOM 722 N N . ASP A 1 91 ? -18.368 22.676 6.834 1.00 92.44 91 ASP A N 1
ATOM 723 C CA . ASP A 1 91 ? -18.860 23.363 5.640 1.00 92.44 91 ASP A CA 1
ATOM 724 C C . ASP A 1 91 ? -18.855 22.441 4.413 1.00 92.44 91 ASP A C 1
ATOM 726 O O . ASP A 1 91 ? -19.791 22.485 3.614 1.00 92.44 91 ASP A O 1
ATOM 730 N N . PHE A 1 92 ? -17.872 21.539 4.308 1.00 92.75 92 PHE A N 1
ATOM 731 C CA . PHE A 1 92 ? -17.870 20.464 3.313 1.00 92.75 92 PHE A CA 1
ATOM 732 C C . PHE A 1 92 ? -19.107 19.559 3.441 1.00 92.75 92 PHE A C 1
ATOM 734 O O . PHE A 1 92 ? -19.819 19.356 2.457 1.00 92.75 92 PHE A O 1
ATOM 741 N N . LEU A 1 93 ? -19.417 19.088 4.655 1.00 93.94 93 LEU A N 1
ATOM 742 C CA . LEU A 1 93 ? -20.612 18.277 4.918 1.00 93.94 93 LEU A CA 1
ATOM 743 C C . LEU A 1 93 ? -21.908 19.018 4.551 1.00 93.94 93 LEU A C 1
ATOM 745 O O . LEU A 1 93 ? -22.779 18.466 3.878 1.00 93.94 93 LEU A O 1
ATOM 749 N N . ARG A 1 94 ? -22.012 20.302 4.921 1.00 93.00 94 ARG A N 1
ATOM 750 C CA . ARG A 1 94 ? -23.163 21.153 4.570 1.00 93.00 94 ARG A CA 1
ATOM 751 C C . ARG A 1 94 ? -23.341 21.302 3.065 1.00 93.00 94 ARG A C 1
ATOM 753 O O . ARG A 1 94 ? -24.472 21.235 2.592 1.00 93.00 94 ARG A O 1
ATOM 760 N N . LEU A 1 95 ? -22.252 21.501 2.320 1.00 92.81 95 LEU A N 1
ATOM 761 C CA . LEU A 1 95 ? -22.292 21.635 0.862 1.00 92.81 95 LEU A CA 1
ATOM 762 C C . LEU A 1 95 ? -22.795 20.352 0.191 1.00 92.81 95 LEU A C 1
ATOM 764 O O . LEU A 1 95 ? -23.533 20.421 -0.789 1.00 92.81 95 LEU A O 1
ATOM 768 N N . GLN A 1 96 ? -22.413 19.194 0.731 1.00 91.62 96 GLN A N 1
ATOM 769 C CA . GLN A 1 96 ? -22.865 17.888 0.251 1.00 91.62 96 GLN A CA 1
ATOM 770 C C . GLN A 1 96 ? -24.262 17.500 0.753 1.00 91.62 96 GLN A C 1
ATOM 772 O O . GLN A 1 96 ? -24.829 16.523 0.270 1.00 91.62 96 GLN A O 1
ATOM 777 N N . GLY A 1 97 ? -24.833 18.253 1.699 1.00 93.25 97 GLY A N 1
ATOM 778 C CA . GLY A 1 97 ? -26.112 17.920 2.325 1.00 93.25 97 GLY A CA 1
ATOM 779 C C . GLY A 1 97 ? -26.061 16.627 3.142 1.00 93.25 97 GLY A C 1
ATOM 780 O O . GLY A 1 97 ? -27.089 15.973 3.290 1.00 93.25 97 GLY A O 1
ATOM 781 N N . GLN A 1 98 ? -24.880 16.253 3.638 1.00 94.38 98 GLN A N 1
ATOM 782 C CA . GLN A 1 98 ? -24.655 15.043 4.425 1.00 94.38 98 GLN A CA 1
ATOM 783 C C . GLN A 1 98 ? -24.348 15.397 5.878 1.00 94.38 98 GLN A C 1
ATOM 785 O O . GLN A 1 98 ? -23.795 16.456 6.181 1.00 94.38 98 GLN A O 1
ATOM 790 N N . THR A 1 99 ? -24.693 14.498 6.790 1.00 93.88 99 THR A N 1
ATOM 791 C CA . THR A 1 99 ? -24.228 14.531 8.175 1.00 93.88 99 THR A CA 1
ATOM 792 C C . THR A 1 99 ? -22.988 13.657 8.350 1.00 93.88 99 THR A C 1
ATOM 794 O O . THR A 1 99 ? -22.632 12.850 7.493 1.00 93.88 99 THR A O 1
ATOM 797 N N . GLU A 1 100 ? -22.311 13.811 9.483 1.00 92.75 100 GLU A N 1
ATOM 798 C CA . GLU A 1 100 ? -21.193 12.944 9.856 1.00 92.75 100 GLU A CA 1
ATOM 799 C C . GLU A 1 100 ? -21.613 11.465 9.953 1.00 92.75 100 GLU A C 1
ATOM 801 O O . GLU A 1 100 ? -20.865 10.594 9.509 1.00 92.75 100 GLU A O 1
ATOM 806 N N . ASP A 1 101 ? -22.824 11.186 10.442 1.00 94.00 101 ASP A N 1
ATOM 807 C CA . ASP A 1 101 ? -23.371 9.827 10.510 1.00 94.00 101 ASP A CA 1
ATOM 808 C C . ASP A 1 101 ? -23.645 9.254 9.114 1.00 94.00 101 ASP A C 1
ATOM 810 O O . ASP A 1 101 ? -23.312 8.098 8.862 1.00 94.00 101 ASP A O 1
ATOM 814 N N . ASP A 1 102 ? -24.147 10.067 8.175 1.00 94.12 102 ASP A N 1
ATOM 815 C CA . ASP A 1 102 ? -24.342 9.634 6.783 1.00 94.12 102 ASP A CA 1
ATOM 816 C C . ASP A 1 102 ? -23.010 9.242 6.132 1.00 94.12 102 ASP A C 1
ATOM 818 O O . ASP A 1 102 ? -22.913 8.220 5.454 1.00 94.12 102 ASP A O 1
ATOM 822 N N . VAL A 1 103 ? -21.954 10.031 6.357 1.00 93.75 103 VAL A N 1
ATOM 823 C CA . VAL A 1 103 ? -20.613 9.722 5.838 1.00 93.75 103 VAL A CA 1
ATOM 824 C C . VAL A 1 103 ? -20.065 8.437 6.453 1.00 93.75 103 VAL A C 1
ATOM 826 O O . VAL A 1 103 ? -19.507 7.606 5.737 1.00 93.75 103 VAL A O 1
ATOM 829 N N . ARG A 1 104 ? -20.233 8.244 7.766 1.00 94.56 104 ARG A N 1
ATOM 830 C CA . ARG A 1 104 ? -19.803 7.008 8.430 1.00 94.56 104 ARG A CA 1
ATOM 831 C C . ARG A 1 104 ? -20.545 5.787 7.914 1.00 94.56 104 ARG A C 1
ATOM 833 O O . ARG A 1 104 ? -19.913 4.758 7.684 1.00 94.56 104 ARG A O 1
ATOM 840 N N . GLU A 1 105 ? -21.848 5.906 7.695 1.00 94.75 105 GLU A N 1
ATOM 841 C CA . GLU A 1 105 ? -22.642 4.795 7.187 1.00 94.75 105 GLU A CA 1
ATOM 842 C C . GLU A 1 105 ? -22.274 4.448 5.744 1.00 94.75 105 GLU A C 1
ATOM 844 O O . GLU A 1 105 ? -22.112 3.272 5.419 1.00 94.75 105 GLU A O 1
ATOM 849 N N . ASN A 1 106 ? -21.989 5.454 4.912 1.00 93.56 106 ASN A N 1
ATOM 850 C CA . ASN A 1 106 ? -21.445 5.243 3.568 1.00 93.56 106 ASN A CA 1
ATOM 851 C C . ASN A 1 106 ? -20.095 4.506 3.586 1.00 93.56 106 ASN A C 1
ATOM 853 O O . ASN A 1 106 ? -19.783 3.767 2.653 1.00 93.56 106 ASN A O 1
ATOM 857 N N . PHE A 1 107 ? -19.292 4.672 4.641 1.00 95.25 107 PHE A N 1
ATOM 858 C CA . PHE A 1 107 ? -18.036 3.940 4.789 1.00 95.25 107 PHE A CA 1
ATOM 859 C C . PHE A 1 107 ? -18.198 2.519 5.314 1.00 95.25 107 PHE A C 1
ATOM 861 O O . PHE A 1 107 ? -17.276 1.731 5.114 1.00 95.25 107 PHE A O 1
ATOM 868 N N . ARG A 1 108 ? -19.331 2.148 5.920 1.00 93.56 108 ARG A N 1
ATOM 869 C CA . ARG A 1 108 ? -19.492 0.861 6.616 1.00 93.56 108 ARG A CA 1
ATOM 870 C C . ARG A 1 108 ? -19.163 -0.347 5.735 1.00 93.56 108 ARG A C 1
ATOM 872 O O . ARG A 1 108 ? -18.391 -1.202 6.161 1.00 93.56 108 ARG A O 1
ATOM 879 N N . GLU A 1 109 ? -19.680 -0.405 4.507 1.00 93.38 109 GLU A N 1
ATOM 880 C CA . GLU A 1 109 ? -19.388 -1.517 3.584 1.00 93.38 109 GLU A CA 1
ATOM 881 C C . GLU A 1 109 ? -17.902 -1.555 3.196 1.00 93.38 109 GLU A C 1
ATOM 883 O O . GLU A 1 109 ? -17.256 -2.602 3.255 1.00 93.38 109 GLU A O 1
ATOM 888 N N . SER A 1 110 ? -17.337 -0.402 2.832 1.00 93.44 110 SER A N 1
ATOM 889 C CA . SER A 1 110 ? -15.926 -0.307 2.448 1.00 93.44 110 SER A CA 1
ATOM 890 C C . SER A 1 110 ? -14.977 -0.621 3.610 1.00 93.44 110 SER A C 1
ATOM 892 O O . SER A 1 110 ? -13.949 -1.260 3.404 1.00 93.44 110 SER A O 1
ATOM 894 N N . ALA A 1 111 ? -15.348 -0.237 4.832 1.00 94.50 111 ALA A N 1
ATOM 895 C CA . ALA A 1 111 ? -14.614 -0.512 6.055 1.00 94.50 111 ALA A CA 1
ATOM 896 C C . ALA A 1 111 ? -14.641 -2.008 6.390 1.00 94.50 111 ALA A C 1
ATOM 898 O O . ALA A 1 111 ? -13.606 -2.574 6.729 1.00 94.50 111 ALA A O 1
ATOM 899 N N . ASP A 1 112 ? -15.786 -2.677 6.228 1.00 92.50 112 ASP A N 1
ATOM 900 C CA . ASP A 1 112 ? -15.878 -4.132 6.392 1.00 92.50 112 ASP A CA 1
ATOM 901 C C . ASP A 1 112 ? -14.968 -4.868 5.394 1.00 92.50 112 ASP A C 1
ATOM 903 O O . ASP A 1 112 ? -14.151 -5.698 5.798 1.00 92.50 112 ASP A O 1
ATOM 907 N N . LYS A 1 113 ? -15.020 -4.499 4.105 1.00 90.69 113 LYS A N 1
ATOM 908 C CA . LYS A 1 113 ? -14.136 -5.065 3.070 1.00 90.69 113 LYS A CA 1
ATOM 909 C C . LYS A 1 113 ? -12.658 -4.803 3.369 1.00 90.69 113 LYS A C 1
ATOM 911 O O . LYS A 1 113 ? -11.845 -5.726 3.320 1.00 90.69 113 LYS A O 1
ATOM 916 N N . ARG A 1 114 ? -12.300 -3.567 3.736 1.00 92.00 114 ARG A N 1
ATOM 917 C CA . ARG A 1 114 ? -10.920 -3.179 4.076 1.00 92.00 114 ARG A CA 1
ATOM 918 C C . ARG A 1 114 ? -10.405 -3.939 5.299 1.00 92.00 114 ARG A C 1
ATOM 920 O O . ARG A 1 114 ? -9.273 -4.425 5.280 1.00 92.00 114 ARG A O 1
ATOM 927 N N . LEU A 1 115 ? -11.237 -4.102 6.330 1.00 93.56 115 LEU A N 1
ATOM 928 C CA . LEU A 1 115 ? -10.907 -4.880 7.522 1.00 93.56 115 LEU A CA 1
ATOM 929 C C . LEU A 1 115 ? -10.655 -6.348 7.172 1.00 93.56 115 LEU A C 1
ATOM 931 O O . LEU A 1 115 ? -9.614 -6.883 7.552 1.00 93.56 115 LEU A O 1
ATOM 935 N N . LYS A 1 116 ? -11.570 -6.983 6.431 1.00 92.25 116 LYS A N 1
ATOM 936 C CA . LYS A 1 116 ? -11.424 -8.376 5.988 1.00 92.25 116 LYS A CA 1
ATOM 937 C C . LYS A 1 116 ? -10.139 -8.577 5.191 1.00 92.25 116 LYS A C 1
ATOM 939 O O . LYS A 1 116 ? -9.350 -9.462 5.517 1.00 92.25 116 LYS A O 1
ATOM 944 N N . ARG A 1 117 ? -9.868 -7.692 4.225 1.00 91.75 117 ARG A N 1
ATOM 945 C CA . ARG A 1 117 ? -8.643 -7.735 3.413 1.00 91.75 117 ARG A CA 1
ATOM 946 C C . ARG A 1 117 ? -7.398 -7.633 4.277 1.00 91.75 117 ARG A C 1
ATOM 948 O O . ARG A 1 117 ? -6.488 -8.444 4.146 1.00 91.75 117 ARG A O 1
ATOM 955 N N . ARG A 1 118 ? -7.373 -6.692 5.224 1.00 90.75 118 ARG A N 1
ATOM 956 C CA . ARG A 1 118 ? -6.254 -6.550 6.164 1.00 90.75 118 ARG A CA 1
ATOM 957 C C . ARG A 1 118 ? -6.040 -7.814 6.999 1.00 90.75 118 ARG A C 1
ATOM 959 O O . ARG A 1 118 ? -4.895 -8.180 7.248 1.00 90.75 118 ARG A O 1
ATOM 966 N N . LEU A 1 119 ? -7.112 -8.467 7.449 1.00 92.19 119 LEU A N 1
ATOM 967 C CA . LEU A 1 119 ? -7.021 -9.692 8.245 1.00 92.19 119 LEU A CA 1
ATOM 968 C C . LEU A 1 119 ? -6.488 -10.873 7.428 1.00 92.19 119 LEU A C 1
ATOM 970 O O . LEU A 1 119 ? -5.592 -11.560 7.911 1.00 92.19 119 LEU A O 1
ATOM 974 N N . VAL A 1 120 ? -6.967 -11.065 6.196 1.00 92.38 120 VAL A N 1
ATOM 975 C CA . VAL A 1 120 ? -6.471 -12.124 5.297 1.00 92.38 120 VAL A CA 1
ATOM 976 C C . VAL A 1 120 ? -5.009 -11.910 4.946 1.00 92.38 120 VAL A C 1
ATOM 978 O O . VAL A 1 120 ? -4.205 -12.816 5.138 1.00 92.38 120 VAL A O 1
ATOM 981 N N . MET A 1 121 ? -4.631 -10.699 4.533 1.00 91.19 121 MET A N 1
ATOM 982 C CA . MET A 1 121 ? -3.235 -10.389 4.209 1.00 91.19 121 MET A CA 1
ATOM 983 C C . MET A 1 121 ? -2.321 -10.595 5.420 1.00 91.19 121 MET A C 1
ATOM 985 O O . MET A 1 121 ? -1.224 -11.134 5.296 1.00 91.19 121 MET A O 1
ATOM 989 N N . ARG A 1 122 ? -2.783 -10.222 6.621 1.00 91.06 122 ARG A N 1
ATOM 990 C CA . ARG A 1 122 ? -2.046 -10.480 7.862 1.00 91.06 122 ARG A CA 1
ATOM 991 C C . ARG A 1 122 ? -1.897 -11.973 8.143 1.00 91.06 122 ARG A C 1
ATOM 993 O O . ARG A 1 122 ? -0.829 -12.381 8.587 1.00 91.06 122 ARG A O 1
ATOM 1000 N N . GLN A 1 123 ? -2.942 -12.766 7.930 1.00 91.62 123 GLN A N 1
ATOM 1001 C CA . GLN A 1 123 ? -2.870 -14.212 8.116 1.00 91.62 123 GLN A CA 1
ATOM 1002 C C . GLN A 1 123 ? -1.899 -14.839 7.109 1.00 91.62 123 GLN A C 1
ATOM 1004 O O . GLN A 1 123 ? -1.028 -15.604 7.507 1.00 91.62 123 GLN A O 1
ATOM 1009 N N . MET A 1 124 ? -1.948 -14.409 5.847 1.00 90.81 124 MET A N 1
ATOM 1010 C CA . MET A 1 124 ? -1.025 -14.859 4.807 1.00 90.81 124 MET A CA 1
ATOM 1011 C C . MET A 1 124 ? 0.432 -14.505 5.134 1.00 90.81 124 MET A C 1
ATOM 1013 O O . MET A 1 124 ? 1.307 -15.342 4.967 1.00 90.81 124 MET A O 1
ATOM 1017 N N . ILE A 1 125 ? 0.709 -13.316 5.685 1.00 92.19 125 ILE A N 1
ATOM 1018 C CA . ILE A 1 125 ? 2.051 -12.960 6.184 1.00 92.19 125 ILE A CA 1
ATOM 1019 C C . ILE A 1 125 ? 2.558 -13.977 7.218 1.00 92.19 125 ILE A C 1
ATOM 1021 O O . ILE A 1 125 ? 3.737 -14.333 7.199 1.00 92.19 125 ILE A O 1
ATOM 1025 N N . LEU A 1 126 ? 1.688 -14.431 8.128 1.00 91.31 126 LEU A N 1
ATOM 1026 C CA . LEU A 1 126 ? 2.048 -15.411 9.155 1.00 91.31 126 LEU A CA 1
ATOM 1027 C C . LEU A 1 126 ? 2.278 -16.801 8.553 1.00 91.31 126 LEU A C 1
ATOM 1029 O O . LEU A 1 126 ? 3.268 -17.448 8.895 1.00 91.31 126 LEU A O 1
ATOM 1033 N N . ASP A 1 127 ? 1.396 -17.235 7.655 1.00 90.81 127 ASP A N 1
ATOM 1034 C CA . ASP A 1 127 ? 1.450 -18.559 7.028 1.00 90.81 127 ASP A CA 1
ATOM 1035 C C . ASP A 1 127 ? 2.651 -18.684 6.075 1.00 90.81 127 ASP A C 1
ATOM 1037 O O . ASP A 1 127 ? 3.365 -19.689 6.095 1.00 90.81 127 ASP A O 1
ATOM 1041 N N . GLU A 1 128 ? 2.948 -17.615 5.331 1.00 89.44 128 GLU A N 1
ATOM 1042 C CA . GLU A 1 128 ? 4.108 -17.496 4.440 1.00 89.44 128 GLU A CA 1
ATOM 1043 C C . GLU A 1 128 ? 5.403 -17.115 5.182 1.00 89.44 128 GLU A C 1
ATOM 1045 O O . GLU A 1 128 ? 6.465 -17.006 4.571 1.00 89.44 128 GLU A O 1
ATOM 1050 N N . LYS A 1 129 ? 5.334 -16.915 6.508 1.00 90.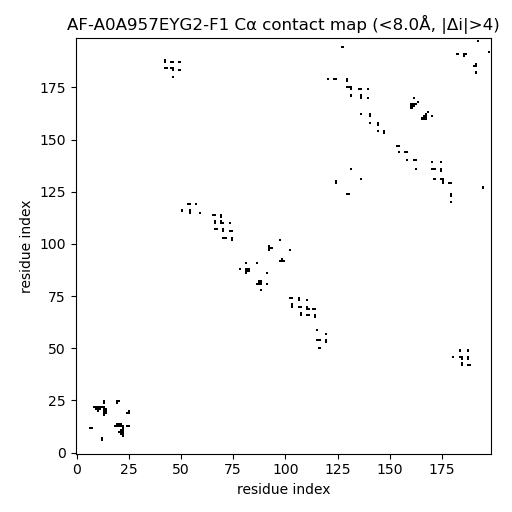81 129 LYS A N 1
ATOM 1051 C CA . LYS A 1 129 ? 6.466 -16.564 7.387 1.00 90.81 129 LYS A CA 1
ATOM 1052 C C . LYS A 1 129 ? 7.260 -15.348 6.903 1.00 90.81 129 LYS A C 1
ATOM 1054 O O . LYS A 1 129 ? 8.481 -15.274 7.068 1.00 90.81 129 LYS A O 1
ATOM 1059 N N . ILE A 1 130 ? 6.570 -14.372 6.324 1.00 90.25 130 ILE A N 1
ATOM 1060 C CA . ILE A 1 130 ? 7.211 -13.172 5.801 1.00 90.25 130 ILE A CA 1
ATOM 1061 C C . ILE A 1 130 ? 7.662 -12.315 6.978 1.00 90.25 130 ILE A C 1
ATOM 1063 O O . ILE A 1 130 ? 6.873 -11.919 7.838 1.00 90.25 130 ILE A O 1
ATOM 1067 N N . THR A 1 131 ? 8.954 -12.010 7.001 1.00 90.12 131 THR A N 1
ATOM 1068 C CA . THR A 1 131 ? 9.565 -11.158 8.017 1.00 90.12 131 THR A CA 1
ATOM 1069 C C . THR A 1 131 ? 10.320 -10.003 7.372 1.00 90.12 131 THR A C 1
ATOM 1071 O O . THR A 1 131 ? 10.715 -10.043 6.200 1.00 90.12 131 THR A O 1
ATOM 1074 N N . VAL A 1 132 ? 10.487 -8.940 8.153 1.00 89.88 132 VAL A N 1
ATOM 1075 C CA . VAL A 1 132 ? 11.318 -7.795 7.791 1.00 89.88 132 VAL A CA 1
ATOM 1076 C C . VAL A 1 132 ? 12.674 -7.998 8.451 1.00 89.88 132 VAL A C 1
ATOM 1078 O O . VAL A 1 132 ? 12.768 -8.008 9.679 1.00 89.88 132 VAL A O 1
ATOM 1081 N N . ALA A 1 133 ? 13.700 -8.207 7.635 1.00 91.12 133 ALA A N 1
ATOM 1082 C CA . ALA A 1 133 ? 15.076 -8.308 8.079 1.00 91.12 133 ALA A CA 1
ATOM 1083 C C . ALA A 1 133 ? 15.691 -6.908 8.216 1.00 91.12 133 ALA A C 1
ATOM 1085 O O . ALA A 1 133 ? 15.178 -5.920 7.680 1.00 91.12 133 ALA A O 1
ATOM 1086 N N . GLN A 1 134 ? 16.808 -6.812 8.938 1.00 87.56 134 GLN A N 1
ATOM 1087 C CA . GLN A 1 134 ? 17.498 -5.533 9.117 1.00 87.56 134 GLN A CA 1
ATOM 1088 C C . GLN A 1 134 ? 18.026 -5.002 7.778 1.00 87.56 134 GLN A C 1
ATOM 1090 O O . GLN A 1 134 ? 17.988 -3.802 7.526 1.00 87.56 134 GLN A O 1
ATOM 1095 N N . GLU A 1 135 ? 18.445 -5.902 6.893 1.00 90.31 135 GLU A N 1
ATOM 1096 C CA . GLU A 1 135 ? 18.939 -5.589 5.558 1.00 90.31 135 GLU A CA 1
ATOM 1097 C C . GLU A 1 135 ? 17.859 -4.933 4.687 1.00 90.31 135 GLU A C 1
ATOM 1099 O O . GLU A 1 135 ? 18.164 -4.007 3.936 1.00 90.31 135 GLU A O 1
ATOM 1104 N N . ASP A 1 136 ? 16.594 -5.354 4.821 1.00 90.88 136 ASP A N 1
ATOM 1105 C CA . ASP A 1 136 ? 15.476 -4.732 4.101 1.00 90.88 136 ASP A CA 1
ATOM 1106 C C . ASP A 1 136 ? 15.259 -3.290 4.570 1.00 90.88 136 ASP A C 1
ATOM 1108 O O . ASP A 1 136 ? 15.021 -2.388 3.766 1.00 90.88 136 ASP A O 1
ATOM 1112 N N . ILE A 1 137 ? 15.356 -3.072 5.885 1.00 89.75 137 ILE A N 1
ATOM 1113 C CA . ILE A 1 137 ? 15.222 -1.750 6.501 1.00 89.75 137 ILE A CA 1
ATOM 1114 C C . ILE A 1 137 ? 16.345 -0.842 6.023 1.00 89.75 137 ILE A C 1
ATOM 1116 O O . ILE A 1 137 ? 16.075 0.272 5.574 1.00 89.75 137 ILE A O 1
ATOM 1120 N N . ASP A 1 138 ? 17.587 -1.316 6.082 1.00 90.06 138 ASP A N 1
ATOM 1121 C CA . ASP A 1 138 ? 18.754 -0.545 5.675 1.00 90.06 138 ASP A CA 1
ATOM 1122 C C . ASP A 1 138 ? 18.664 -0.179 4.186 1.00 90.06 138 ASP A C 1
ATOM 1124 O O . ASP A 1 138 ? 18.801 0.995 3.836 1.00 90.06 138 ASP A O 1
ATOM 1128 N N . ALA A 1 139 ? 18.324 -1.138 3.318 1.00 91.56 139 ALA A N 1
ATOM 1129 C CA . ALA A 1 139 ? 18.133 -0.897 1.888 1.00 91.56 139 ALA A CA 1
ATOM 1130 C C . ALA A 1 139 ? 17.013 0.121 1.609 1.00 91.56 139 ALA A C 1
ATOM 1132 O O . ALA A 1 139 ? 17.189 1.046 0.809 1.00 91.56 139 ALA A O 1
ATOM 1133 N N . ALA A 1 140 ? 15.873 -0.003 2.292 1.00 89.88 140 ALA A N 1
ATOM 1134 C CA . ALA A 1 140 ? 14.755 0.915 2.117 1.00 89.88 140 ALA A CA 1
ATOM 1135 C C . ALA A 1 140 ? 15.067 2.326 2.657 1.00 89.88 140 ALA A C 1
ATOM 1137 O O . ALA A 1 140 ? 14.638 3.326 2.071 1.00 89.88 140 ALA A O 1
ATOM 1138 N N . VAL A 1 141 ? 15.854 2.435 3.735 1.00 90.19 141 VAL A N 1
ATOM 1139 C CA . VAL A 1 141 ? 16.372 3.718 4.233 1.00 90.19 141 VAL A CA 1
ATOM 1140 C C . VAL A 1 141 ? 17.285 4.355 3.189 1.00 90.19 141 VAL A C 1
ATOM 1142 O O . VAL A 1 141 ? 17.057 5.516 2.844 1.00 90.19 141 VAL A O 1
ATOM 1145 N N . GLU A 1 142 ? 18.266 3.617 2.653 1.00 90.19 142 GLU A N 1
ATOM 1146 C CA . GLU A 1 142 ? 19.179 4.112 1.608 1.00 90.19 142 GLU A CA 1
ATOM 1147 C C . GLU A 1 142 ? 18.406 4.648 0.399 1.00 90.19 142 GLU A C 1
ATOM 1149 O O . GLU A 1 142 ? 18.631 5.775 -0.052 1.00 90.19 142 GLU A O 1
ATOM 1154 N N . GLN A 1 143 ? 17.429 3.878 -0.086 1.00 89.25 143 GLN A N 1
ATOM 1155 C CA . GLN A 1 143 ? 16.608 4.258 -1.233 1.00 89.25 143 GLN A CA 1
ATOM 1156 C C . GLN A 1 143 ? 15.832 5.563 -0.986 1.00 89.25 143 GLN A C 1
ATOM 1158 O O . GLN A 1 143 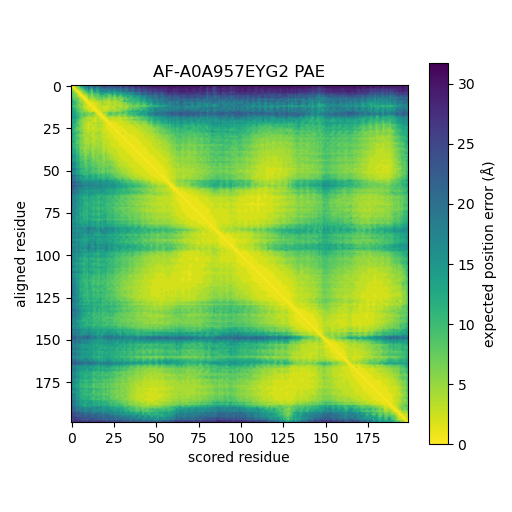? 15.672 6.385 -1.895 1.00 89.25 143 GLN A O 1
ATOM 1163 N N . ARG A 1 144 ? 15.345 5.782 0.242 1.00 85.62 144 ARG A N 1
ATOM 1164 C CA . ARG A 1 144 ? 14.645 7.019 0.617 1.00 85.62 144 ARG A CA 1
ATOM 1165 C C . ARG A 1 144 ? 15.590 8.201 0.719 1.00 85.62 144 ARG A C 1
ATOM 1167 O O . ARG A 1 144 ? 15.274 9.263 0.183 1.00 85.62 144 ARG A O 1
ATOM 1174 N N . ILE A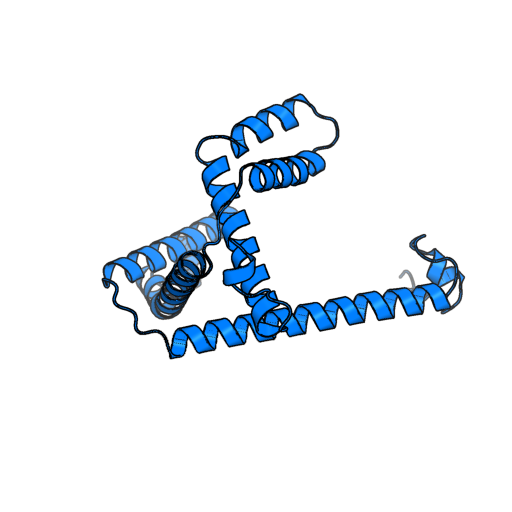 1 145 ? 16.731 8.036 1.386 1.00 88.12 145 ILE A N 1
ATOM 1175 C CA . ILE A 1 145 ? 17.668 9.143 1.597 1.00 88.12 145 ILE A CA 1
ATOM 1176 C C . ILE A 1 145 ? 18.393 9.551 0.307 1.00 88.12 145 ILE A C 1
ATOM 1178 O O . ILE A 1 145 ? 18.746 10.721 0.159 1.00 88.12 145 ILE A O 1
ATOM 1182 N N . ALA A 1 146 ? 18.533 8.637 -0.661 1.00 86.94 146 ALA A N 1
ATOM 1183 C CA . ALA A 1 146 ? 19.110 8.919 -1.976 1.00 86.94 146 ALA A CA 1
ATOM 1184 C C . ALA A 1 146 ? 18.363 10.030 -2.739 1.00 86.94 146 ALA A C 1
ATOM 1186 O O . ALA A 1 146 ? 18.957 10.736 -3.551 1.00 86.94 146 ALA A O 1
ATOM 1187 N N . ARG A 1 147 ? 17.072 10.246 -2.446 1.00 83.12 147 ARG A N 1
ATOM 1188 C CA . ARG A 1 147 ? 16.255 11.299 -3.076 1.00 83.12 147 ARG A CA 1
ATOM 1189 C C . ARG A 1 147 ? 16.606 12.717 -2.609 1.00 83.12 147 ARG A C 1
ATOM 1191 O O . ARG A 1 147 ? 16.175 13.676 -3.241 1.00 83.12 147 ARG A O 1
ATOM 1198 N N . PHE A 1 148 ? 17.370 12.866 -1.524 1.00 81.06 148 PHE A N 1
ATOM 1199 C CA . PHE A 1 148 ? 17.660 14.162 -0.894 1.00 81.06 148 PHE A CA 1
ATOM 1200 C C . PHE A 1 148 ? 19.016 14.776 -1.302 1.00 81.06 148 PHE A C 1
ATOM 1202 O O . PHE A 1 148 ? 19.452 15.753 -0.692 1.00 81.06 148 PHE A O 1
ATOM 1209 N N . GLY A 1 149 ? 19.675 14.252 -2.345 1.00 78.38 149 GLY A N 1
ATOM 1210 C CA . GLY A 1 149 ? 20.960 14.777 -2.838 1.00 78.38 149 GLY A CA 1
ATOM 1211 C C . GLY A 1 149 ? 22.100 14.595 -1.829 1.00 78.38 149 GLY A C 1
ATOM 1212 O O . GLY A 1 149 ? 22.036 13.692 -1.011 1.00 78.38 149 GLY A O 1
ATOM 1213 N N . ASP A 1 150 ? 23.135 15.441 -1.846 1.00 83.38 150 ASP A N 1
ATOM 1214 C CA . ASP A 1 150 ? 24.356 15.278 -1.020 1.00 83.38 150 ASP A CA 1
ATOM 1215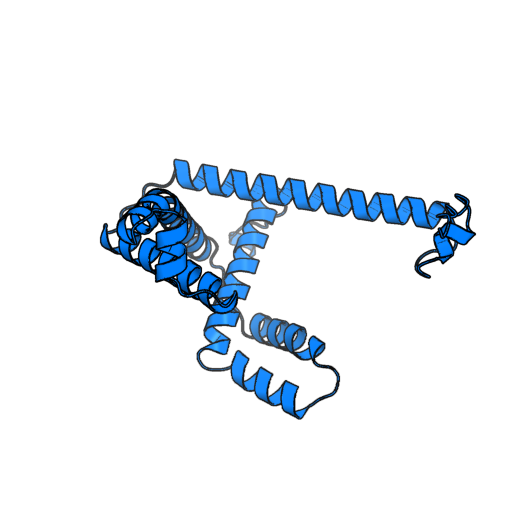 C C . ASP A 1 150 ? 24.306 15.952 0.365 1.00 83.38 150 ASP A C 1
ATOM 1217 O O . ASP A 1 150 ? 25.335 16.197 0.994 1.00 83.38 150 ASP A O 1
ATOM 1221 N N . ASN A 1 151 ? 23.115 16.280 0.874 1.00 86.25 151 ASN A N 1
ATOM 1222 C CA . ASN A 1 151 ? 22.999 16.886 2.200 1.00 86.25 151 ASN A CA 1
ATOM 1223 C C . ASN A 1 151 ? 23.101 15.823 3.310 1.00 86.25 151 ASN A C 1
ATOM 1225 O O . ASN A 1 151 ? 22.098 15.261 3.756 1.00 86.25 151 ASN A O 1
ATOM 1229 N N . GLU A 1 152 ? 24.327 15.569 3.764 1.00 86.56 152 GLU A N 1
ATOM 1230 C CA . GLU A 1 152 ? 24.646 14.546 4.769 1.00 86.56 152 GLU A CA 1
ATOM 1231 C C . GLU A 1 152 ? 23.948 14.761 6.124 1.00 86.56 152 GLU A C 1
ATOM 1233 O O . GLU A 1 152 ? 23.592 13.791 6.797 1.00 86.56 152 GLU A O 1
ATOM 1238 N N . ASP A 1 153 ? 23.666 16.009 6.513 1.00 88.44 153 ASP A N 1
ATOM 1239 C CA . ASP A 1 153 ? 22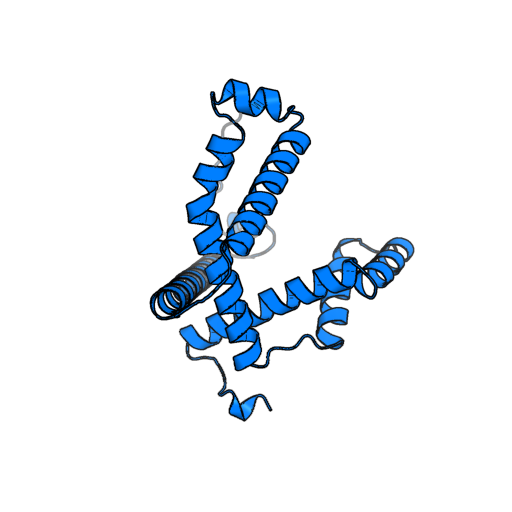.934 16.299 7.751 1.00 88.44 153 ASP A CA 1
ATOM 1240 C C . ASP A 1 153 ? 21.478 15.828 7.671 1.00 88.44 153 ASP A C 1
ATOM 1242 O O . ASP A 1 153 ? 20.978 15.186 8.600 1.00 88.44 153 ASP A O 1
ATOM 1246 N N . ILE A 1 154 ? 20.817 16.075 6.535 1.00 85.94 154 ILE A N 1
ATOM 1247 C CA . ILE A 1 154 ? 19.450 15.604 6.283 1.00 85.94 154 ILE A CA 1
ATOM 1248 C C . ILE A 1 154 ? 19.422 14.075 6.208 1.00 85.94 154 ILE A C 1
ATOM 1250 O O . ILE A 1 154 ? 18.580 13.449 6.854 1.00 85.94 154 ILE A O 1
ATOM 1254 N N . LYS A 1 155 ? 20.355 13.456 5.472 1.00 88.06 155 LYS A N 1
ATOM 1255 C CA . LYS A 1 155 ? 20.434 11.990 5.354 1.00 88.06 155 LYS A CA 1
ATOM 1256 C C . LYS A 1 155 ? 20.593 11.310 6.708 1.00 88.06 155 LYS A C 1
ATOM 1258 O O . LYS A 1 155 ? 19.910 10.326 6.984 1.00 88.06 155 LYS A O 1
ATOM 1263 N N . ARG A 1 156 ? 21.469 11.841 7.564 1.00 87.88 156 ARG A N 1
ATOM 1264 C CA . ARG A 1 156 ? 21.698 11.317 8.914 1.00 87.88 156 ARG A CA 1
ATOM 1265 C C . ARG A 1 156 ? 20.443 11.412 9.780 1.00 87.88 156 ARG A C 1
ATOM 1267 O O . ARG A 1 156 ? 20.054 10.407 10.365 1.00 87.88 156 ARG A O 1
ATOM 1274 N N . GLY A 1 157 ? 19.781 12.571 9.809 1.00 87.62 157 GLY A N 1
ATOM 1275 C CA . GLY A 1 157 ? 18.536 12.741 10.566 1.00 87.62 157 GLY A CA 1
ATOM 1276 C C . GLY A 1 157 ? 17.420 11.805 10.087 1.00 87.62 157 GLY A C 1
ATOM 1277 O O . GLY A 1 157 ? 16.721 11.199 10.897 1.00 87.62 157 GLY A O 1
ATOM 1278 N N . MET A 1 158 ? 17.295 11.614 8.770 1.00 85.12 158 MET A N 1
ATOM 1279 C CA . MET A 1 158 ? 16.322 10.682 8.191 1.00 85.12 158 MET A CA 1
ATOM 1280 C C . MET A 1 158 ? 16.652 9.224 8.509 1.00 85.12 158 MET A C 1
ATOM 1282 O O . MET A 1 158 ? 15.751 8.455 8.838 1.00 85.12 158 MET A O 1
ATOM 1286 N N . ARG A 1 159 ? 17.932 8.837 8.470 1.00 88.38 159 ARG A N 1
ATOM 1287 C CA . ARG A 1 159 ? 18.361 7.496 8.882 1.00 88.38 159 ARG A CA 1
ATOM 1288 C C . ARG A 1 159 ? 17.981 7.227 10.332 1.00 88.38 159 ARG A C 1
ATOM 1290 O O . ARG A 1 159 ? 17.404 6.186 10.619 1.00 88.38 159 ARG A O 1
ATOM 1297 N N . GLU A 1 160 ? 18.251 8.160 11.239 1.00 87.69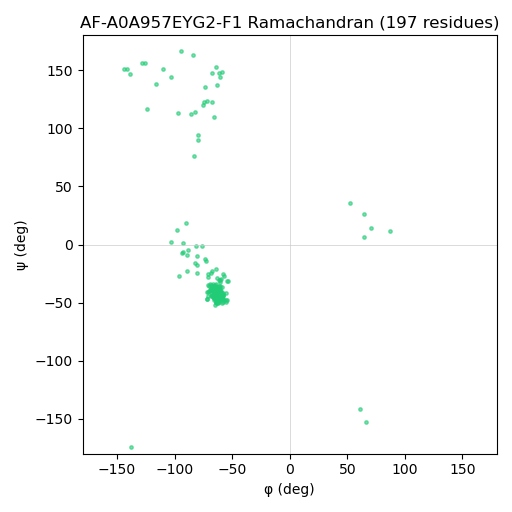 160 GLU A N 1
ATOM 1298 C CA . GLU A 1 160 ? 17.867 8.019 12.650 1.00 87.69 160 GLU A CA 1
ATOM 1299 C C . GLU A 1 160 ? 16.347 7.906 12.827 1.00 87.69 160 GLU A C 1
ATOM 1301 O O . GLU A 1 160 ? 15.884 7.073 13.605 1.00 87.69 160 GLU A O 1
ATOM 1306 N N . TYR A 1 161 ? 15.571 8.682 12.065 1.00 87.38 161 TYR A N 1
ATOM 1307 C CA . TYR A 1 161 ? 14.109 8.617 12.081 1.00 87.38 161 TYR A CA 1
ATOM 1308 C C . TYR A 1 161 ? 13.564 7.270 11.584 1.00 87.38 161 TYR A C 1
ATOM 1310 O O . TYR A 1 161 ? 12.655 6.714 12.190 1.00 87.38 161 TYR A O 1
ATOM 1318 N N . PHE A 1 162 ? 14.105 6.721 10.495 1.00 86.31 162 PHE A N 1
ATOM 1319 C CA . PHE A 1 162 ? 13.615 5.461 9.922 1.00 86.31 162 PHE A CA 1
ATOM 1320 C C . PHE A 1 162 ? 14.169 4.209 10.605 1.00 86.31 162 PHE A C 1
ATOM 1322 O O . PHE A 1 162 ? 13.606 3.132 10.446 1.00 86.31 162 PHE A O 1
ATOM 1329 N N . THR A 1 163 ? 15.236 4.336 11.393 1.00 84.88 163 THR A N 1
ATOM 1330 C CA . THR A 1 163 ?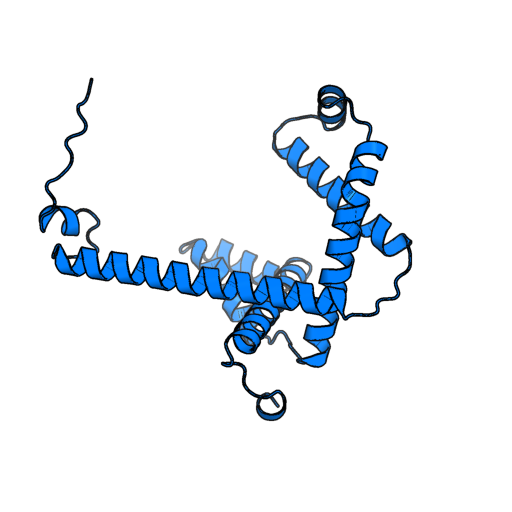 15.800 3.219 12.166 1.00 84.88 163 THR A CA 1
ATOM 1331 C C . THR A 1 163 ? 15.252 3.141 13.592 1.00 84.88 163 THR A C 1
ATOM 1333 O O . THR A 1 163 ? 15.546 2.177 14.298 1.00 84.88 163 THR A O 1
ATOM 1336 N N . ARG A 1 164 ? 14.467 4.131 14.055 1.00 84.38 164 ARG A N 1
ATOM 1337 C CA . ARG A 1 164 ? 13.927 4.168 15.427 1.00 84.38 164 ARG A CA 1
ATOM 1338 C C . ARG A 1 164 ? 12.513 4.748 15.510 1.00 84.38 164 ARG A C 1
ATOM 1340 O O . ARG A 1 164 ? 12.136 5.640 14.762 1.00 84.38 164 ARG A O 1
ATOM 1347 N N . GLY A 1 165 ? 11.748 4.300 16.507 1.00 84.38 165 GLY A N 1
ATOM 1348 C CA . GLY A 1 165 ? 10.438 4.868 16.843 1.00 84.38 165 GLY A CA 1
ATOM 1349 C C . GLY A 1 165 ? 9.415 4.762 15.707 1.00 84.38 165 GLY A C 1
ATOM 1350 O O . GLY A 1 165 ? 9.372 3.769 14.987 1.00 84.38 165 GLY A O 1
ATOM 1351 N N . GLN A 1 166 ? 8.594 5.801 15.542 1.00 85.38 166 GLN A N 1
ATOM 1352 C CA . GLN A 1 166 ? 7.473 5.809 14.596 1.00 85.38 166 GLN A CA 1
ATOM 1353 C C . GLN A 1 166 ? 7.904 5.629 13.129 1.00 85.38 166 GLN A C 1
ATOM 1355 O O . GLN A 1 166 ? 7.199 4.985 12.354 1.00 85.38 166 GLN A O 1
ATOM 1360 N N . GLY A 1 167 ? 9.054 6.184 12.732 1.00 85.44 167 GLY A N 1
ATOM 1361 C CA . GLY A 1 167 ? 9.538 6.056 11.356 1.00 85.44 167 GLY A CA 1
ATOM 1362 C C . GLY A 1 167 ? 9.917 4.617 11.008 1.00 85.44 167 GLY A C 1
ATOM 1363 O O . GLY A 1 167 ? 9.636 4.169 9.896 1.00 85.44 167 GLY A O 1
ATOM 1364 N N . PHE A 1 168 ? 10.473 3.878 11.972 1.00 88.69 168 PHE A N 1
ATOM 1365 C CA . PHE A 1 168 ? 10.771 2.453 11.826 1.00 88.69 168 PHE A CA 1
ATOM 1366 C C . PHE A 1 168 ? 9.508 1.603 11.689 1.00 88.69 168 PHE A C 1
ATOM 1368 O O . PHE A 1 168 ? 9.443 0.762 10.797 1.00 88.69 168 PHE A O 1
ATOM 1375 N N . GLU A 1 169 ? 8.492 1.826 12.527 1.00 88.06 169 GLU A N 1
ATOM 1376 C CA . GLU A 1 169 ? 7.222 1.088 12.440 1.00 88.06 169 GLU A CA 1
ATOM 1377 C C . GLU A 1 169 ? 6.536 1.313 11.089 1.00 88.06 169 GLU A C 1
ATOM 1379 O O . GLU A 1 169 ? 6.089 0.363 10.446 1.00 88.06 169 GLU A O 1
ATOM 1384 N N . MET A 1 170 ? 6.522 2.564 10.620 1.00 87.75 170 MET A N 1
ATOM 1385 C CA . MET A 1 170 ? 5.967 2.919 9.317 1.00 87.75 170 MET A CA 1
ATOM 1386 C C . MET A 1 170 ? 6.729 2.243 8.172 1.00 87.75 170 MET A C 1
ATOM 1388 O O . MET A 1 170 ? 6.112 1.686 7.266 1.00 87.75 170 MET A O 1
ATOM 1392 N N . LEU A 1 171 ? 8.065 2.276 8.208 1.00 90.38 171 LEU A N 1
ATOM 1393 C CA . LEU A 1 171 ? 8.891 1.655 7.176 1.00 90.38 171 LEU A CA 1
ATOM 1394 C C . LEU A 1 171 ? 8.747 0.130 7.178 1.00 90.38 171 LEU A C 1
ATOM 1396 O O . LEU A 1 171 ? 8.559 -0.463 6.121 1.00 90.38 171 LEU A O 1
ATOM 1400 N N . SER A 1 172 ? 8.771 -0.486 8.358 1.00 91.12 172 SER A N 1
ATOM 1401 C CA . SER A 1 172 ? 8.604 -1.931 8.523 1.00 91.12 172 SER A CA 1
ATOM 1402 C C . SER A 1 172 ? 7.248 -2.398 8.007 1.00 91.12 172 SER A C 1
ATOM 1404 O O . SER A 1 172 ? 7.177 -3.378 7.272 1.00 91.12 172 SER A O 1
ATOM 1406 N N . GLY A 1 173 ? 6.168 -1.682 8.339 1.00 90.62 173 GLY A N 1
ATOM 1407 C CA . GLY A 1 173 ? 4.831 -1.997 7.834 1.00 90.62 173 GLY A CA 1
ATOM 1408 C C . GLY A 1 173 ? 4.736 -1.897 6.310 1.00 90.62 173 GLY A C 1
ATOM 1409 O O . GLY A 1 173 ? 4.068 -2.716 5.678 1.00 90.62 173 GLY A O 1
ATOM 1410 N N . GLN A 1 174 ? 5.440 -0.936 5.712 1.00 89.81 174 GLN A N 1
ATOM 1411 C CA . GLN A 1 174 ? 5.470 -0.762 4.264 1.00 89.81 174 GLN A CA 1
ATOM 1412 C C . GLN A 1 174 ? 6.273 -1.868 3.570 1.00 89.81 174 GLN A C 1
ATOM 1414 O O . GLN A 1 174 ? 5.747 -2.494 2.660 1.00 89.81 174 GLN A O 1
ATOM 1419 N N . ILE A 1 175 ? 7.470 -2.200 4.067 1.00 93.25 175 ILE A N 1
ATOM 1420 C CA . ILE A 1 175 ? 8.267 -3.329 3.556 1.00 93.25 175 ILE A CA 1
ATOM 1421 C C . ILE A 1 175 ? 7.478 -4.632 3.659 1.00 93.25 175 ILE A C 1
ATOM 1423 O O . ILE A 1 175 ? 7.462 -5.427 2.726 1.00 93.25 175 ILE A O 1
ATOM 1427 N N . LEU A 1 176 ? 6.803 -4.854 4.788 1.00 92.69 176 LEU A N 1
ATOM 1428 C CA . LEU A 1 176 ? 5.998 -6.052 4.981 1.00 92.69 176 LEU A CA 1
ATOM 1429 C C . LEU A 1 176 ? 4.856 -6.133 3.959 1.00 92.69 176 LEU A C 1
ATOM 1431 O O . LEU A 1 176 ? 4.596 -7.211 3.432 1.00 92.69 176 LEU A O 1
ATOM 1435 N N . SER A 1 177 ? 4.220 -4.994 3.665 1.00 90.69 177 SER A N 1
ATOM 1436 C CA . SER A 1 177 ? 3.169 -4.874 2.647 1.00 90.69 177 SER A CA 1
ATOM 1437 C C . SER A 1 177 ? 3.707 -5.129 1.234 1.00 90.69 177 SER A C 1
ATOM 1439 O O . SER A 1 177 ? 3.078 -5.837 0.453 1.00 90.69 177 SER A O 1
ATOM 1441 N N . ASP A 1 178 ? 4.890 -4.609 0.915 1.00 91.56 178 ASP A N 1
ATOM 1442 C CA . ASP A 1 178 ? 5.519 -4.808 -0.392 1.00 91.56 178 ASP A CA 1
ATOM 1443 C C . ASP A 1 178 ? 5.908 -6.282 -0.588 1.00 91.56 178 ASP A C 1
ATOM 1445 O O . ASP A 1 178 ? 5.574 -6.881 -1.610 1.00 91.56 178 ASP A O 1
ATOM 1449 N N . LYS A 1 179 ? 6.508 -6.909 0.432 1.00 92.88 179 LYS A N 1
ATOM 1450 C CA . LYS A 1 179 ? 6.888 -8.329 0.403 1.00 92.88 179 LYS A CA 1
ATOM 1451 C C . LYS A 1 179 ? 5.696 -9.266 0.239 1.00 92.88 179 LYS A C 1
ATOM 1453 O O . LYS A 1 179 ? 5.786 -10.230 -0.517 1.00 92.88 179 LYS A O 1
ATOM 1458 N N . ILE A 1 180 ? 4.587 -9.022 0.945 1.00 92.38 180 ILE A N 1
ATOM 1459 C CA . ILE A 1 180 ? 3.396 -9.870 0.790 1.00 92.38 180 ILE A CA 1
ATOM 1460 C C . ILE A 1 180 ? 2.785 -9.716 -0.603 1.00 92.38 180 ILE A C 1
ATOM 1462 O O . ILE A 1 180 ? 2.408 -10.718 -1.201 1.00 92.38 180 ILE A O 1
ATOM 1466 N N . ASN A 1 181 ? 2.751 -8.504 -1.158 1.00 90.19 181 ASN A N 1
ATOM 1467 C CA . ASN A 1 181 ? 2.245 -8.282 -2.512 1.00 90.19 181 ASN A CA 1
ATOM 1468 C C . ASN A 1 181 ? 3.139 -8.951 -3.564 1.00 90.19 181 ASN A C 1
ATOM 1470 O O . ASN A 1 181 ? 2.635 -9.596 -4.479 1.00 90.19 181 ASN A O 1
ATOM 1474 N N . GLU A 1 182 ? 4.462 -8.868 -3.410 1.00 90.12 182 GLU A N 1
ATOM 1475 C CA . GLU A 1 182 ? 5.406 -9.584 -4.272 1.00 90.12 182 GLU A CA 1
ATOM 1476 C C . GLU A 1 182 ? 5.220 -11.103 -4.165 1.00 90.12 182 GLU A C 1
ATOM 1478 O O . GLU A 1 182 ? 5.219 -11.804 -5.179 1.00 90.12 182 GLU A O 1
ATOM 1483 N N . ARG A 1 183 ? 4.981 -11.617 -2.953 1.00 90.69 183 ARG A N 1
ATOM 1484 C CA . ARG A 1 183 ? 4.703 -13.037 -2.740 1.00 90.69 183 ARG A CA 1
ATOM 1485 C C . ARG A 1 183 ? 3.400 -13.474 -3.405 1.00 90.69 183 ARG A C 1
ATOM 1487 O O . ARG A 1 183 ? 3.409 -14.484 -4.104 1.00 90.69 183 ARG A O 1
ATOM 1494 N N . VAL A 1 184 ? 2.314 -12.714 -3.247 1.00 91.12 184 VAL A N 1
ATOM 1495 C CA . VAL A 1 184 ? 1.041 -12.950 -3.953 1.00 91.12 184 VAL A CA 1
ATOM 1496 C C . VAL A 1 184 ? 1.276 -12.982 -5.461 1.00 91.12 184 VAL A C 1
ATOM 1498 O O . VAL A 1 184 ? 0.894 -13.950 -6.119 1.00 91.12 184 VAL A O 1
ATOM 1501 N N . ARG A 1 185 ? 1.987 -11.986 -6.002 1.00 89.12 185 ARG A N 1
ATOM 1502 C CA . ARG A 1 185 ? 2.316 -11.911 -7.430 1.00 89.12 185 ARG A CA 1
ATOM 1503 C C . ARG A 1 185 ? 3.094 -13.139 -7.903 1.00 89.12 185 ARG A C 1
ATOM 1505 O O . ARG A 1 185 ? 2.799 -13.702 -8.956 1.00 89.12 185 ARG A O 1
ATOM 1512 N N . ALA A 1 186 ? 4.077 -13.585 -7.127 1.00 88.69 186 ALA A N 1
ATOM 1513 C CA . ALA A 1 186 ? 4.853 -14.776 -7.446 1.00 88.69 186 ALA A CA 1
ATOM 1514 C C . ALA A 1 186 ? 3.980 -16.043 -7.434 1.00 88.69 186 ALA A C 1
ATOM 1516 O O . ALA A 1 186 ? 4.146 -16.908 -8.294 1.00 88.69 186 ALA A O 1
ATOM 1517 N N . ILE A 1 187 ? 3.024 -16.148 -6.505 1.00 88.50 187 ILE A N 1
ATOM 1518 C CA . ILE A 1 187 ? 2.100 -17.287 -6.418 1.00 88.50 187 ILE A CA 1
ATOM 1519 C C . ILE A 1 187 ? 1.204 -17.335 -7.658 1.00 88.50 187 ILE A C 1
ATOM 1521 O O . ILE A 1 187 ? 1.169 -18.358 -8.341 1.00 88.50 187 ILE A O 1
ATOM 1525 N N . VAL A 1 188 ? 0.541 -16.226 -8.003 1.00 86.69 188 VAL A N 1
ATOM 1526 C CA . VAL A 1 188 ? -0.410 -16.194 -9.132 1.00 86.69 188 VAL A CA 1
ATOM 1527 C C . VAL A 1 188 ? 0.269 -16.343 -10.496 1.00 86.69 188 VAL A C 1
ATOM 1529 O O . VAL A 1 188 ? -0.347 -16.820 -11.445 1.00 86.69 188 VAL A O 1
ATOM 1532 N N . THR A 1 189 ? 1.551 -15.982 -10.601 1.00 86.19 189 THR A N 1
ATOM 1533 C CA . THR A 1 189 ? 2.358 -16.180 -11.821 1.00 86.19 189 THR A CA 1
ATOM 1534 C C . THR A 1 189 ? 3.047 -17.547 -11.882 1.00 86.19 189 THR A C 1
ATOM 1536 O O . THR A 1 189 ? 3.671 -17.870 -12.892 1.00 86.19 189 THR A O 1
ATOM 1539 N N . GLY A 1 190 ? 2.950 -18.364 -10.826 1.00 84.75 190 GLY A N 1
ATOM 1540 C CA . GLY A 1 190 ? 3.629 -19.660 -10.730 1.00 84.75 190 GLY A CA 1
ATOM 1541 C C . GLY A 1 190 ? 5.151 -19.567 -10.556 1.00 84.75 190 GLY A C 1
ATOM 1542 O O . GLY A 1 190 ? 5.846 -20.564 -10.733 1.00 84.75 190 GLY A O 1
ATOM 1543 N N . ALA A 1 191 ? 5.672 -18.384 -10.225 1.00 84.06 191 ALA A N 1
ATOM 1544 C CA . ALA A 1 191 ? 7.090 -18.129 -9.970 1.00 84.06 191 ALA A CA 1
ATOM 1545 C C . ALA A 1 191 ? 7.470 -18.255 -8.481 1.00 84.06 191 ALA A C 1
ATOM 1547 O O . ALA A 1 191 ? 8.646 -18.152 -8.133 1.00 84.06 191 ALA A O 1
ATOM 1548 N N . ALA A 1 192 ? 6.490 -18.447 -7.593 1.00 81.31 192 ALA A N 1
ATOM 1549 C CA . ALA A 1 192 ? 6.715 -18.578 -6.160 1.00 81.31 192 ALA A CA 1
ATOM 1550 C C . ALA A 1 192 ? 7.470 -19.876 -5.821 1.00 81.31 192 ALA A C 1
ATOM 1552 O O . ALA A 1 192 ? 6.949 -20.957 -6.102 1.00 81.31 192 ALA A O 1
ATOM 1553 N N . PRO A 1 193 ? 8.642 -19.799 -5.159 1.00 78.31 193 PRO A N 1
ATOM 1554 C CA . PRO A 1 193 ? 9.282 -20.985 -4.594 1.00 78.31 193 PRO A CA 1
ATOM 1555 C C . PRO A 1 193 ? 8.409 -21.595 -3.492 1.00 78.31 193 PRO A C 1
ATOM 1557 O O . PRO A 1 193 ? 7.640 -20.880 -2.831 1.00 78.31 193 PRO A O 1
ATOM 1560 N N . ASP A 1 194 ? 8.540 -22.906 -3.281 1.00 77.38 194 ASP A N 1
ATOM 1561 C CA . ASP A 1 194 ? 7.824 -23.607 -2.211 1.00 77.38 194 ASP A CA 1
ATOM 1562 C C . ASP A 1 194 ? 8.236 -23.026 -0.847 1.00 77.38 194 ASP A C 1
ATOM 1564 O O . ASP A 1 194 ? 9.390 -22.662 -0.620 1.00 77.38 194 ASP A O 1
ATOM 1568 N N . LEU A 1 195 ? 7.292 -22.957 0.089 1.00 72.50 195 LEU A N 1
ATOM 1569 C CA . LEU A 1 195 ? 7.543 -22.558 1.472 1.00 72.50 195 LEU A CA 1
ATOM 1570 C C . LEU A 1 195 ? 8.654 -23.384 2.128 1.00 72.50 195 LEU A C 1
ATOM 1572 O O . LEU A 1 195 ? 9.370 -22.872 2.988 1.00 72.50 195 LEU A O 1
ATOM 1576 N N . ALA A 1 196 ? 8.806 -24.651 1.734 1.00 66.38 196 ALA A N 1
ATOM 1577 C CA . ALA A 1 196 ? 9.880 -25.518 2.214 1.00 66.38 196 ALA A CA 1
ATOM 1578 C C . ALA A 1 196 ? 11.282 -25.086 1.740 1.00 66.38 196 ALA A C 1
ATOM 1580 O O . ALA A 1 196 ? 12.266 -25.426 2.392 1.00 66.38 196 ALA A O 1
ATOM 1581 N N . GLU A 1 197 ? 11.377 -24.340 0.638 1.00 66.62 197 GLU A N 1
ATOM 1582 C CA . GLU A 1 197 ? 12.633 -23.838 0.063 1.00 66.62 197 GLU A CA 1
ATOM 1583 C C . GLU A 1 197 ? 13.039 -22.465 0.627 1.00 66.62 197 GLU A C 1
ATOM 1585 O O . GLU A 1 197 ? 14.149 -21.999 0.377 1.00 66.62 197 GLU A O 1
ATOM 1590 N N . LEU A 1 198 ? 12.155 -21.821 1.399 1.00 60.69 198 LEU A N 1
ATOM 1591 C CA . LEU A 1 198 ? 12.370 -20.507 2.018 1.00 60.69 198 LEU A CA 1
ATOM 1592 C C . LEU A 1 198 ? 12.945 -20.575 3.451 1.00 60.69 198 LEU A C 1
ATOM 1594 O O . LEU A 1 198 ? 13.110 -19.528 4.078 1.00 60.69 198 LEU A O 1
ATOM 1598 N N . VAL A 1 199 ? 13.218 -21.779 3.982 1.00 47.56 199 VAL A N 1
ATOM 1599 C CA . VAL A 1 199 ? 13.693 -22.033 5.364 1.00 47.56 199 VAL A CA 1
ATOM 1600 C C . VAL A 1 199 ? 15.186 -22.335 5.421 1.00 47.56 199 VAL A C 1
ATOM 1602 O O . VAL A 1 199 ? 15.647 -23.198 4.644 1.00 47.56 199 VAL A O 1
#